Protein AF-A0A933JRV4-F1 (afdb_monomer_lite)

Radius of gyration: 30.53 Å; chains: 1; bounding box: 83×74×86 Å

Foldseek 3Di:
DDQWAFQAWDADPVGDTPGTDIDGPVVPVVPDDQDDDPPPCSVVSVLSVVLRCLLVVHDDDDDDPPPPVVCNVVQDLALDLVSCQVVQADDPPDPVRGHDPVSSNVVSVVVQVVVVVVVDHSVNSNSSVVSDDDFDEDDPDDPGNDDDLLCLLFAADCCVPVPVVVSLVSNLVSLCVVCVVVVHRDDCVDDPSSVQLSVQSNVCSVVRHTRDPVVSVVCLQPPPDDDPPPDDDDGPDDDPDDDDDDDDDDDDDDDDDDDDDDDDDDDDDDDDDDDDDDDDDDDD

pLDDT: mean 78.77, std 23.18, range [23.69, 95.62]

Structure (mmCIF, N/CA/C/O backbone):
data_AF-A0A933JRV4-F1
#
_entry.id   AF-A0A933JRV4-F1
#
loop_
_atom_site.group_PDB
_atom_site.id
_atom_site.type_symbol
_atom_site.label_atom_id
_atom_site.label_alt_id
_atom_site.label_comp_id
_atom_site.label_asym_id
_atom_site.label_entity_id
_atom_site.label_seq_id
_atom_site.pdbx_PDB_ins_code
_atom_site.Cartn_x
_atom_site.Cartn_y
_atom_site.Cartn_z
_atom_site.occupancy
_atom_site.B_iso_or_equiv
_atom_site.auth_seq_id
_atom_site.auth_comp_id
_atom_site.auth_asym_id
_atom_site.auth_atom_id
_atom_site.pdbx_PDB_model_num
ATOM 1 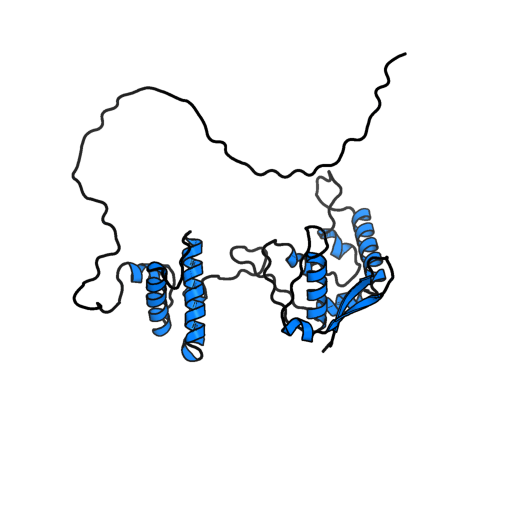N N . MET A 1 1 ? -18.764 -14.220 3.078 1.00 68.50 1 MET A N 1
ATOM 2 C CA . MET A 1 1 ? -18.043 -12.973 2.738 1.00 68.50 1 MET A CA 1
ATOM 3 C C . MET A 1 1 ? -18.971 -11.815 3.076 1.00 68.50 1 MET A C 1
ATOM 5 O O . MET A 1 1 ? -20.172 -11.994 2.901 1.00 68.50 1 MET A O 1
ATOM 9 N N . ARG A 1 2 ? -18.482 -10.706 3.648 1.00 78.50 2 ARG A N 1
ATOM 10 C CA . ARG A 1 2 ? -19.358 -9.560 3.963 1.00 78.50 2 ARG A CA 1
ATOM 11 C C . ARG A 1 2 ? -19.859 -8.943 2.653 1.00 78.50 2 ARG A C 1
ATOM 13 O O . ARG A 1 2 ? -19.063 -8.769 1.740 1.00 78.50 2 ARG A O 1
ATOM 20 N N . SER A 1 3 ? -21.152 -8.638 2.567 1.00 85.38 3 SER A N 1
ATOM 21 C CA . SER A 1 3 ? -21.767 -8.000 1.392 1.00 85.38 3 SER A CA 1
ATOM 22 C C . SER A 1 3 ? -21.677 -6.468 1.421 1.00 85.38 3 SER A C 1
ATOM 24 O O . SER A 1 3 ? -21.884 -5.823 0.396 1.00 85.38 3 SER A O 1
ATOM 26 N N . SER A 1 4 ? -21.359 -5.881 2.579 1.00 93.00 4 SER A N 1
ATOM 27 C CA . SER A 1 4 ? -21.190 -4.438 2.771 1.00 93.00 4 SER A CA 1
ATOM 28 C C . SER A 1 4 ? -19.986 -4.112 3.663 1.00 93.00 4 SER A C 1
ATOM 30 O O . SER A 1 4 ? -19.562 -4.922 4.494 1.00 93.00 4 SER A O 1
ATOM 32 N N . LEU A 1 5 ? -19.433 -2.914 3.468 1.00 93.69 5 LEU A N 1
ATOM 33 C CA . LEU A 1 5 ? -18.342 -2.315 4.237 1.00 93.69 5 LEU A CA 1
ATOM 34 C C . LEU A 1 5 ? -18.901 -1.214 5.144 1.00 93.69 5 LEU A C 1
ATOM 36 O O . LEU A 1 5 ? -19.664 -0.365 4.675 1.00 93.69 5 LEU A O 1
ATOM 40 N N . LYS A 1 6 ? -18.520 -1.200 6.426 1.00 93.00 6 LYS A N 1
ATOM 41 C CA . LYS A 1 6 ? -19.012 -0.213 7.401 1.00 93.00 6 LYS A CA 1
ATOM 42 C C . LYS A 1 6 ? -18.096 1.007 7.457 1.00 93.00 6 LYS A C 1
ATOM 44 O O . LYS A 1 6 ? -17.080 1.004 8.138 1.00 93.00 6 LYS A O 1
ATOM 49 N N . LEU A 1 7 ? -18.477 2.079 6.772 1.00 92.50 7 LEU A N 1
ATOM 50 C CA . LEU A 1 7 ? -17.645 3.272 6.586 1.00 92.50 7 LEU A CA 1
ATOM 51 C C . LEU A 1 7 ? -17.950 4.417 7.570 1.00 92.50 7 LEU A C 1
ATOM 53 O O . LEU A 1 7 ? -17.467 5.533 7.388 1.00 92.50 7 LEU A O 1
ATOM 57 N N . GLY A 1 8 ? -18.746 4.160 8.610 1.00 90.56 8 GLY A N 1
ATOM 58 C CA . GLY A 1 8 ? -19.045 5.117 9.678 1.00 90.56 8 GLY A CA 1
ATOM 59 C C . GLY A 1 8 ? -20.529 5.466 9.764 1.00 90.56 8 GLY A C 1
ATOM 60 O O . GLY A 1 8 ? -21.380 4.583 9.669 1.00 90.56 8 GLY A O 1
ATOM 61 N N . VAL A 1 9 ? -20.846 6.749 9.957 1.00 88.88 9 VAL A N 1
ATOM 62 C CA . VAL A 1 9 ? -22.222 7.270 10.048 1.00 88.88 9 VAL A CA 1
ATOM 63 C C . VAL A 1 9 ? -22.531 8.241 8.912 1.00 88.88 9 VAL A C 1
ATOM 65 O O . VAL A 1 9 ? -21.667 8.989 8.454 1.00 88.88 9 VAL A O 1
ATOM 68 N N . ARG A 1 10 ? -23.784 8.242 8.462 1.00 88.44 10 ARG A N 1
ATOM 69 C CA . ARG A 1 10 ? -24.354 9.232 7.552 1.00 88.44 10 ARG A CA 1
ATOM 70 C C . ARG A 1 10 ? -24.940 10.358 8.401 1.00 88.44 10 ARG A C 1
ATOM 72 O O . ARG A 1 10 ? -25.781 10.115 9.256 1.00 88.44 10 ARG A O 1
ATOM 79 N N . GLY A 1 11 ? -24.541 11.592 8.121 1.00 85.81 11 GLY A N 1
ATOM 80 C CA . GLY A 1 11 ? -25.196 12.791 8.641 1.00 85.81 11 GLY A CA 1
ATOM 81 C C . GLY A 1 11 ? -25.779 13.602 7.491 1.00 85.81 11 GLY A C 1
ATOM 82 O O . GLY A 1 11 ? -25.213 13.630 6.397 1.00 85.81 11 GLY A O 1
ATOM 83 N N . ALA A 1 12 ? -26.911 14.256 7.718 1.00 85.50 12 ALA A N 1
ATOM 84 C CA . ALA A 1 12 ? -27.388 15.296 6.819 1.00 85.50 12 ALA A CA 1
ATOM 85 C C . ALA A 1 12 ? -26.689 16.633 7.124 1.00 85.50 12 ALA A C 1
ATOM 87 O O . ALA A 1 12 ? -26.137 16.839 8.204 1.00 85.50 12 ALA A O 1
ATOM 88 N N . ILE A 1 13 ? -26.690 17.546 6.149 1.00 84.12 13 ILE A N 1
ATOM 89 C CA . ILE A 1 13 ? -26.031 18.862 6.267 1.00 84.12 13 ILE A CA 1
ATOM 90 C C . ILE A 1 13 ? -26.647 19.700 7.402 1.00 84.12 13 ILE A C 1
ATOM 92 O O . ILE A 1 13 ? -25.969 20.527 8.004 1.00 84.12 13 ILE A O 1
ATOM 96 N N . ASP A 1 14 ? -27.918 19.457 7.720 1.00 89.25 14 ASP A N 1
ATOM 97 C CA . ASP A 1 14 ? -28.656 20.058 8.836 1.00 89.25 14 ASP A CA 1
ATOM 98 C C . ASP A 1 14 ? -28.314 19.446 10.211 1.00 89.25 14 ASP A C 1
ATOM 100 O O . ASP A 1 14 ? -28.866 19.868 11.226 1.00 89.25 14 ASP A O 1
ATOM 104 N N . GLY A 1 15 ? -27.400 18.473 10.258 1.00 83.06 15 GLY A N 1
ATOM 105 C CA . GLY A 1 15 ? -26.979 17.787 11.476 1.00 83.06 15 GLY A CA 1
ATOM 106 C C . GLY A 1 15 ? -27.866 16.610 11.878 1.00 83.06 15 GLY A C 1
ATOM 107 O O . GLY A 1 15 ? -27.606 16.003 12.916 1.00 83.06 15 GLY A O 1
ATOM 108 N N . ALA A 1 16 ? -28.888 16.255 11.089 1.00 87.56 16 ALA A N 1
ATOM 109 C CA . ALA A 1 16 ? -29.701 15.082 11.386 1.00 87.56 16 ALA A CA 1
ATOM 110 C C . ALA A 1 16 ? -28.897 13.787 11.184 1.00 87.56 16 ALA A C 1
ATOM 112 O O . ALA A 1 16 ? -28.287 13.578 10.130 1.00 87.56 16 ALA A O 1
ATOM 113 N N . ASP A 1 17 ? -28.937 12.901 12.179 1.00 87.62 17 ASP A N 1
ATOM 114 C CA . ASP A 1 17 ? -28.380 11.554 12.080 1.00 87.62 17 ASP A CA 1
ATOM 115 C C . ASP A 1 17 ? -29.182 10.731 11.058 1.00 87.62 17 ASP A C 1
ATOM 117 O O . ASP A 1 17 ? -30.415 10.680 11.089 1.00 87.62 17 ASP A O 1
ATOM 121 N N . ARG A 1 18 ? -28.477 10.121 10.106 1.00 87.81 18 ARG A N 1
ATOM 122 C CA . ARG A 1 18 ? -29.038 9.263 9.054 1.00 87.81 18 ARG A CA 1
ATOM 123 C C . ARG A 1 18 ? -28.603 7.804 9.224 1.00 87.81 18 ARG A C 1
ATOM 125 O O . ARG A 1 18 ? -28.806 7.008 8.307 1.00 87.81 18 ARG A O 1
ATOM 132 N N . GLY A 1 19 ? -28.052 7.450 10.383 1.00 88.56 19 GLY A N 1
ATOM 133 C CA . GLY A 1 19 ? -27.645 6.098 10.741 1.00 88.56 19 GLY A CA 1
ATOM 134 C C . GLY A 1 19 ? -26.316 5.689 10.113 1.00 88.56 19 GLY A C 1
ATOM 135 O O . GLY A 1 19 ? -25.513 6.521 9.700 1.00 88.56 19 GLY A O 1
ATOM 136 N N . ALA A 1 20 ? -26.058 4.386 10.038 1.00 89.75 20 ALA A N 1
ATOM 137 C CA . ALA A 1 20 ? -24.790 3.863 9.540 1.00 89.75 20 ALA A CA 1
ATOM 138 C C . ALA A 1 20 ? -24.567 4.142 8.038 1.00 89.75 20 ALA A C 1
ATOM 140 O O . ALA A 1 20 ? -25.474 4.062 7.203 1.00 89.75 20 ALA A O 1
ATOM 141 N N . PHE A 1 21 ? -23.320 4.432 7.671 1.00 91.81 21 PHE A N 1
ATOM 142 C CA . PHE A 1 21 ? -22.868 4.461 6.287 1.00 91.81 21 PHE A CA 1
ATOM 143 C C . PHE A 1 21 ? -22.298 3.097 5.909 1.00 91.81 21 PHE A C 1
ATOM 145 O O . PHE A 1 21 ? -21.135 2.802 6.168 1.00 91.81 21 PHE A O 1
ATOM 152 N N . GLU A 1 22 ? -23.133 2.263 5.294 1.00 93.31 22 GLU A N 1
ATOM 153 C CA . GLU A 1 22 ? -22.690 1.019 4.668 1.00 93.31 22 GLU A CA 1
ATOM 154 C C . GLU A 1 22 ? -22.533 1.199 3.157 1.00 93.31 22 GLU A C 1
ATOM 156 O O . GLU A 1 22 ? -23.399 1.803 2.512 1.00 93.31 22 GLU A O 1
ATOM 161 N N . LEU A 1 23 ? -21.429 0.683 2.616 1.00 92.94 23 LEU A N 1
ATOM 162 C CA . LEU A 1 23 ? -21.127 0.645 1.187 1.00 92.94 23 LEU A CA 1
ATOM 163 C C . LEU A 1 23 ? -21.208 -0.808 0.692 1.00 92.94 23 LEU A C 1
ATOM 165 O O . LEU A 1 23 ? -20.448 -1.641 1.193 1.00 92.94 23 LEU A O 1
ATOM 169 N N . PRO A 1 24 ? -22.093 -1.143 -0.263 1.00 93.12 24 PRO A N 1
ATOM 170 C CA . PRO A 1 24 ? -22.082 -2.447 -0.921 1.00 93.12 24 PRO A CA 1
ATOM 171 C C . PRO A 1 24 ? -20.723 -2.725 -1.567 1.00 93.12 24 PRO A C 1
ATOM 173 O O . PRO A 1 24 ? -20.155 -1.859 -2.229 1.00 93.12 24 PRO A O 1
ATOM 176 N N . VAL A 1 25 ? -20.193 -3.935 -1.388 1.00 92.25 25 VAL A N 1
ATOM 177 C CA . VAL A 1 25 ? -18.877 -4.295 -1.948 1.00 92.25 25 VAL A CA 1
ATOM 178 C C . VAL A 1 25 ? -18.884 -4.224 -3.478 1.00 92.25 25 VAL A C 1
ATOM 180 O O . VAL A 1 25 ? -17.898 -3.791 -4.073 1.00 92.25 25 VAL A O 1
ATOM 183 N N . ASP A 1 26 ? -20.003 -4.587 -4.107 1.00 92.12 26 ASP A N 1
ATOM 184 C CA . ASP A 1 26 ? -20.143 -4.622 -5.566 1.00 92.12 26 ASP A CA 1
ATOM 185 C C . ASP A 1 26 ? -20.018 -3.233 -6.212 1.00 92.12 26 ASP A C 1
ATOM 187 O O . ASP A 1 26 ? -19.582 -3.126 -7.359 1.00 92.12 26 ASP A O 1
ATOM 191 N N . ASP A 1 27 ? -20.291 -2.154 -5.468 1.00 91.62 27 ASP A N 1
ATOM 192 C CA . ASP A 1 27 ? -20.113 -0.783 -5.958 1.00 91.62 27 ASP A CA 1
ATOM 193 C C . ASP A 1 27 ? -18.633 -0.502 -6.284 1.00 91.62 27 ASP A C 1
ATOM 195 O O . ASP A 1 27 ? -18.318 0.216 -7.239 1.00 91.62 27 ASP A O 1
ATOM 199 N N . LEU A 1 28 ? -17.698 -1.131 -5.556 1.00 91.00 28 LEU A N 1
ATOM 200 C CA . LEU A 1 28 ? -16.255 -0.983 -5.779 1.00 91.00 28 LEU A CA 1
ATOM 201 C C . LEU A 1 28 ? -15.764 -1.649 -7.074 1.00 91.00 28 LEU A C 1
ATOM 203 O O . LEU A 1 28 ? -14.645 -1.368 -7.505 1.00 91.00 28 LEU A O 1
ATOM 207 N N . LEU A 1 29 ? -16.591 -2.468 -7.737 1.00 92.69 29 LEU A N 1
ATOM 208 C CA . LEU A 1 29 ? -16.274 -3.054 -9.046 1.00 92.69 29 LEU A CA 1
ATOM 209 C C . LEU A 1 29 ? -16.319 -2.020 -10.183 1.00 92.69 29 LEU A C 1
ATOM 211 O O . LEU A 1 29 ? -15.797 -2.273 -11.267 1.00 92.69 29 LEU A O 1
ATOM 215 N N . THR A 1 30 ? -16.921 -0.850 -9.944 1.00 92.19 30 THR A N 1
ATOM 216 C CA . THR A 1 30 ? -17.116 0.207 -10.953 1.00 92.19 30 THR A CA 1
ATOM 217 C C . THR A 1 30 ? -16.239 1.442 -10.754 1.00 92.19 30 THR A C 1
ATOM 219 O O . THR A 1 30 ? -16.480 2.476 -11.374 1.00 92.19 30 THR A O 1
ATOM 222 N N . HIS A 1 31 ? -15.138 1.293 -10.012 1.00 91.06 31 HIS A N 1
ATOM 223 C CA . HIS A 1 31 ? -14.215 2.354 -9.595 1.00 91.06 31 HIS A CA 1
ATOM 224 C C . HIS A 1 31 ? -14.806 3.286 -8.529 1.00 91.06 31 HIS A C 1
ATOM 226 O O . HIS A 1 31 ? -16.002 3.543 -8.460 1.00 91.06 31 HIS A O 1
ATOM 232 N N . CYS A 1 32 ? -13.928 3.833 -7.692 1.00 91.06 32 CYS A N 1
ATOM 233 C CA . CYS A 1 32 ? -14.277 4.793 -6.653 1.00 91.06 32 CYS A CA 1
ATOM 234 C C . CYS A 1 32 ? -13.285 5.957 -6.690 1.00 91.06 32 CYS A C 1
ATOM 236 O O . CYS A 1 32 ? -12.090 5.758 -6.918 1.00 91.06 32 CYS A O 1
ATOM 238 N N . VAL A 1 33 ? -13.777 7.174 -6.455 1.00 94.31 33 VAL A N 1
ATOM 239 C CA . VAL A 1 33 ? -12.944 8.374 -6.356 1.00 94.31 33 VAL A CA 1
ATOM 240 C C . VAL A 1 33 ? -13.270 9.101 -5.057 1.00 94.31 33 VAL A C 1
ATOM 242 O O . VAL A 1 33 ? -14.389 9.565 -4.853 1.00 94.31 33 V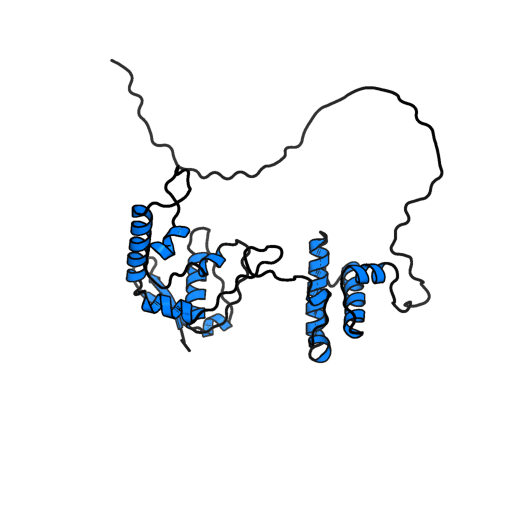AL A O 1
ATOM 245 N N . ILE A 1 34 ? -12.265 9.251 -4.193 1.00 92.69 34 ILE A N 1
ATOM 246 C CA . ILE A 1 34 ? -12.364 10.029 -2.954 1.00 92.69 34 ILE A CA 1
ATOM 247 C C . ILE A 1 34 ? -11.748 11.408 -3.199 1.00 92.69 34 ILE A C 1
ATOM 249 O O . ILE A 1 34 ? -10.538 11.540 -3.387 1.00 92.69 34 ILE A O 1
ATOM 253 N N . THR A 1 35 ? -12.572 12.455 -3.171 1.00 94.38 35 THR A N 1
ATOM 254 C CA . THR A 1 35 ? -12.134 13.846 -3.372 1.00 94.38 35 THR A CA 1
ATOM 255 C C . THR A 1 35 ? -12.410 14.709 -2.139 1.00 94.38 35 THR A C 1
ATOM 257 O O . THR A 1 35 ? -13.182 14.343 -1.258 1.00 94.38 35 THR A O 1
ATOM 260 N N . GLY A 1 36 ? -11.718 15.846 -2.029 1.00 92.12 36 GLY A N 1
ATOM 261 C CA . GLY A 1 36 ? -11.831 16.758 -0.886 1.00 92.12 36 GLY A CA 1
ATOM 262 C C . GLY A 1 36 ? -10.555 17.561 -0.635 1.00 92.12 36 GLY A C 1
ATOM 263 O O . GLY A 1 36 ? -9.461 17.173 -1.056 1.00 92.12 36 GLY A O 1
ATOM 264 N N . MET A 1 37 ? -10.663 18.680 0.078 1.00 93.12 37 MET A N 1
ATOM 265 C CA . MET A 1 37 ? -9.513 19.517 0.451 1.00 93.12 37 MET A CA 1
ATOM 266 C C . MET A 1 37 ? -8.612 18.825 1.491 1.00 93.12 37 MET A C 1
ATOM 268 O O . MET A 1 37 ? -8.972 17.813 2.093 1.00 93.12 37 MET A O 1
ATOM 272 N N . THR A 1 38 ? -7.383 19.301 1.693 1.00 88.44 38 THR A N 1
ATOM 273 C CA . THR A 1 38 ? -6.520 18.787 2.775 1.00 88.44 38 THR A CA 1
ATOM 274 C C . THR A 1 38 ? -7.208 18.972 4.130 1.00 88.44 38 THR A C 1
ATOM 276 O O . THR A 1 38 ? -7.813 20.009 4.373 1.00 88.44 38 THR A O 1
ATOM 279 N N . GLY A 1 39 ? -7.143 17.954 4.993 1.00 87.88 39 GLY A N 1
ATOM 280 C CA . GLY A 1 39 ? -7.794 17.971 6.308 1.00 87.88 39 GLY A CA 1
ATOM 281 C C . GLY A 1 39 ? -9.259 17.519 6.327 1.00 87.88 39 GLY A C 1
ATOM 282 O O . GLY A 1 39 ? -9.805 17.343 7.405 1.00 87.88 39 GLY A O 1
ATOM 283 N N . THR A 1 40 ? -9.891 17.237 5.181 1.00 90.69 40 THR A N 1
ATOM 284 C CA . THR A 1 40 ? -11.298 16.774 5.136 1.00 90.69 40 THR A CA 1
ATOM 285 C C . THR A 1 40 ? -11.477 15.276 5.409 1.00 90.69 40 THR A C 1
ATOM 287 O O . THR A 1 40 ? -12.531 14.725 5.117 1.00 90.69 40 THR A O 1
ATOM 290 N N . GLY A 1 41 ? -10.440 14.582 5.888 1.00 89.75 41 GLY A N 1
ATOM 291 C CA . GLY A 1 41 ? -10.534 13.162 6.242 1.00 89.75 41 GLY A CA 1
ATOM 292 C C . GLY A 1 41 ? -10.391 12.160 5.091 1.00 89.75 41 GLY A C 1
ATOM 293 O O . GLY A 1 41 ? -10.649 10.986 5.310 1.00 89.75 41 GLY A O 1
ATOM 294 N N . LYS A 1 42 ? -9.932 12.559 3.892 1.00 92.75 42 LYS A N 1
ATOM 295 C CA . LYS A 1 42 ? -9.729 11.623 2.758 1.00 92.75 42 LYS A CA 1
ATOM 296 C C . LYS A 1 42 ? -8.887 10.392 3.119 1.00 92.75 42 LYS A C 1
ATOM 298 O O . LYS A 1 42 ? -9.293 9.277 2.824 1.00 92.75 42 LYS A O 1
ATOM 303 N N . THR A 1 43 ? -7.730 10.603 3.756 1.00 89.31 43 THR A N 1
ATOM 304 C CA . THR A 1 43 ? -6.850 9.506 4.193 1.00 89.31 43 THR A CA 1
ATOM 305 C C . THR A 1 43 ? -7.536 8.647 5.255 1.00 89.31 43 THR A C 1
ATOM 307 O O . THR A 1 43 ? -7.461 7.430 5.182 1.00 89.31 43 THR A O 1
ATOM 310 N N . GLY A 1 44 ? -8.267 9.260 6.194 1.00 89.81 44 GLY A N 1
ATOM 311 C CA . GLY A 1 44 ? -9.030 8.524 7.207 1.00 89.81 44 GLY A CA 1
ATOM 312 C C . GLY A 1 44 ? -10.114 7.637 6.591 1.00 89.81 44 GLY A C 1
ATOM 313 O O . GLY A 1 44 ? -10.201 6.464 6.928 1.00 89.81 44 GLY A O 1
ATOM 314 N N . LEU A 1 45 ? -10.880 8.158 5.626 1.00 91.88 45 LEU A N 1
ATOM 315 C CA . LEU A 1 45 ? -11.875 7.373 4.892 1.00 91.88 45 LEU A CA 1
ATOM 316 C C . LEU A 1 45 ? -11.230 6.222 4.110 1.00 91.88 45 LEU A C 1
ATOM 318 O O . LEU A 1 45 ? -11.765 5.118 4.109 1.00 91.88 45 LEU A O 1
ATOM 322 N N . LEU A 1 46 ? -10.082 6.464 3.467 1.00 92.38 46 LEU A N 1
ATOM 323 C CA . LEU A 1 46 ? -9.328 5.416 2.778 1.00 92.38 46 LEU A CA 1
ATOM 324 C C . LEU A 1 46 ? -8.874 4.320 3.753 1.00 92.38 46 LEU A C 1
ATOM 326 O O . LEU A 1 46 ? -9.027 3.148 3.439 1.00 92.38 46 LEU A O 1
ATOM 330 N N . ILE A 1 47 ? -8.359 4.688 4.928 1.00 91.12 47 ILE A N 1
ATOM 331 C CA . ILE A 1 47 ? -7.942 3.736 5.967 1.00 91.12 47 ILE A CA 1
ATOM 332 C C . ILE A 1 47 ? -9.121 2.860 6.401 1.00 91.12 47 ILE A C 1
ATOM 334 O O . ILE A 1 47 ? -9.012 1.640 6.335 1.00 91.12 47 ILE A O 1
ATOM 338 N N . VAL A 1 48 ? -10.267 3.463 6.731 1.00 91.56 48 VAL A N 1
ATOM 339 C CA . VAL A 1 48 ? -11.477 2.718 7.127 1.00 91.56 48 VAL A CA 1
ATOM 340 C C . VAL A 1 48 ? -11.951 1.789 6.005 1.00 91.56 48 VAL A C 1
ATOM 342 O O . VAL A 1 48 ? -12.301 0.637 6.252 1.00 91.56 48 VAL A O 1
ATOM 345 N N . LEU A 1 49 ? -11.928 2.261 4.755 1.00 93.25 49 LEU A N 1
ATOM 346 C CA . LEU A 1 49 ? -12.283 1.445 3.594 1.00 93.25 49 LEU A CA 1
ATOM 347 C C . LEU A 1 49 ? -11.368 0.220 3.461 1.00 93.25 49 LEU A C 1
ATOM 349 O O . LEU A 1 49 ? -11.851 -0.877 3.186 1.00 93.25 49 LEU A O 1
ATOM 353 N N . VAL A 1 50 ? -10.062 0.401 3.666 1.00 92.44 50 VAL A N 1
ATOM 354 C CA . VAL A 1 50 ? -9.071 -0.681 3.619 1.00 92.44 50 VAL A CA 1
ATOM 355 C C . VAL A 1 50 ? -9.279 -1.662 4.768 1.00 92.44 50 VAL A C 1
ATOM 357 O O . VAL A 1 50 ? -9.314 -2.864 4.522 1.00 92.44 50 VAL A O 1
ATOM 360 N N . GLU A 1 51 ? -9.455 -1.187 6.000 1.00 91.06 51 GLU A N 1
ATOM 361 C CA . GLU A 1 51 ? -9.711 -2.041 7.165 1.00 91.06 51 GLU A CA 1
ATOM 362 C C . GLU A 1 51 ? -10.967 -2.900 6.961 1.00 91.06 51 GLU A C 1
ATOM 364 O O . GLU A 1 51 ? -10.928 -4.117 7.150 1.00 91.06 51 GLU A O 1
ATOM 369 N N . GLU A 1 52 ? -12.065 -2.311 6.485 1.00 91.50 52 GLU A N 1
ATOM 370 C CA . GLU A 1 52 ? -13.291 -3.062 6.210 1.00 91.50 52 GLU A CA 1
ATOM 371 C C . GLU A 1 52 ? -13.143 -4.020 5.020 1.00 91.50 52 GLU A C 1
ATOM 373 O O . GLU A 1 52 ? -13.669 -5.135 5.072 1.00 91.50 52 GLU A O 1
ATOM 378 N N . ALA A 1 53 ? -12.390 -3.649 3.979 1.00 92.19 53 ALA A N 1
ATOM 379 C CA . ALA A 1 53 ? -12.069 -4.550 2.872 1.00 92.19 53 ALA A CA 1
ATOM 380 C C . ALA A 1 53 ? -11.260 -5.768 3.353 1.00 92.19 53 ALA A C 1
ATOM 382 O O . ALA A 1 53 ? -11.585 -6.907 3.004 1.00 92.19 53 ALA A O 1
ATOM 383 N N . LEU A 1 54 ? -10.267 -5.555 4.223 1.00 90.50 54 LEU A N 1
ATOM 384 C CA . LEU A 1 54 ? -9.483 -6.630 4.835 1.00 90.50 54 LEU A CA 1
ATOM 385 C C . LEU A 1 54 ? -10.372 -7.555 5.682 1.00 90.50 54 LEU A C 1
ATOM 387 O O . LEU A 1 54 ? -10.298 -8.777 5.529 1.00 90.50 54 LEU A O 1
ATOM 391 N N . ARG A 1 55 ? -11.294 -7.004 6.486 1.00 88.38 55 ARG A N 1
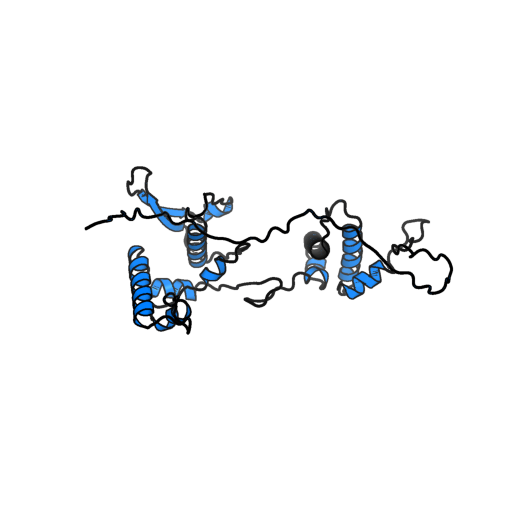ATOM 392 C CA . ARG A 1 55 ? -12.289 -7.796 7.245 1.00 88.38 55 ARG A CA 1
ATOM 393 C C . ARG A 1 55 ? -13.255 -8.558 6.342 1.00 88.38 55 ARG A C 1
ATOM 395 O O . ARG A 1 55 ? -13.713 -9.645 6.695 1.00 88.38 55 ARG A O 1
ATOM 402 N N . ALA A 1 56 ? -13.561 -8.020 5.165 1.00 89.81 56 ALA A N 1
ATOM 403 C CA . ALA A 1 56 ? -14.342 -8.701 4.138 1.00 89.81 56 ALA A CA 1
ATOM 404 C C . ALA A 1 56 ? -13.535 -9.761 3.358 1.00 89.81 56 ALA A C 1
ATOM 406 O O . ALA A 1 56 ? -14.115 -10.440 2.510 1.00 89.81 56 ALA A O 1
ATOM 407 N N . ARG A 1 57 ? -12.244 -9.958 3.679 1.00 89.62 57 ARG A N 1
ATOM 408 C CA . ARG A 1 57 ? -11.296 -10.852 2.986 1.00 89.62 57 ARG A CA 1
ATOM 409 C C . ARG A 1 57 ? -11.057 -10.456 1.526 1.00 89.62 57 ARG A C 1
ATOM 411 O O . ARG A 1 57 ? -10.850 -11.314 0.670 1.00 89.62 57 ARG A O 1
ATOM 418 N N . ILE A 1 58 ? -11.081 -9.158 1.247 1.00 91.38 58 ILE A N 1
ATOM 419 C CA . ILE A 1 58 ? -10.786 -8.596 -0.069 1.00 91.38 58 ILE A CA 1
ATOM 420 C C . ILE A 1 58 ? -9.306 -8.187 -0.087 1.00 91.38 58 ILE A C 1
ATOM 422 O O . ILE A 1 58 ? -8.885 -7.415 0.778 1.00 91.38 58 ILE A O 1
ATOM 426 N N . PRO A 1 59 ? -8.489 -8.695 -1.028 1.00 92.81 59 PRO A N 1
ATOM 427 C CA . PRO A 1 59 ? -7.093 -8.293 -1.133 1.00 92.81 59 PRO A CA 1
ATOM 428 C C . PRO A 1 59 ? -6.986 -6.833 -1.583 1.00 92.81 59 PRO A C 1
ATOM 430 O O . PRO A 1 59 ? -7.674 -6.405 -2.508 1.00 92.81 59 PRO A O 1
ATOM 433 N N . VAL A 1 60 ? -6.084 -6.082 -0.951 1.00 93.06 60 VAL A N 1
ATOM 434 C CA . VAL A 1 60 ? -5.869 -4.660 -1.234 1.00 93.06 60 VAL A CA 1
ATOM 435 C C . VAL A 1 60 ? -4.418 -4.426 -1.653 1.00 93.06 60 VAL A C 1
ATOM 437 O O . VAL A 1 60 ? -3.494 -4.827 -0.949 1.00 93.06 60 VAL A O 1
ATOM 440 N N . LEU A 1 61 ? -4.220 -3.742 -2.784 1.00 94.50 61 LEU A N 1
ATOM 441 C CA . LEU A 1 61 ? -2.933 -3.173 -3.190 1.00 94.50 61 LEU A CA 1
ATOM 442 C C . LEU A 1 61 ? -3.013 -1.649 -3.077 1.00 94.50 61 LEU A C 1
ATOM 444 O O . LEU A 1 61 ? -3.840 -1.022 -3.735 1.00 94.50 61 LEU A O 1
ATOM 448 N N . LEU A 1 62 ? -2.141 -1.060 -2.260 1.00 93.88 62 LEU A N 1
ATOM 449 C CA . LEU A 1 62 ? -2.067 0.386 -2.052 1.00 93.88 62 LEU A CA 1
ATOM 450 C C . LEU A 1 62 ? -0.767 0.930 -2.638 1.00 93.88 62 LEU A C 1
ATOM 452 O O . LEU A 1 62 ? 0.305 0.377 -2.404 1.00 93.88 62 LEU A O 1
ATOM 456 N N . ILE A 1 63 ? -0.871 2.033 -3.379 1.00 93.25 63 ILE A N 1
ATOM 457 C CA . ILE A 1 63 ? 0.278 2.792 -3.876 1.00 93.25 63 ILE A CA 1
ATOM 458 C C . ILE A 1 63 ? 0.348 4.080 -3.067 1.00 93.25 63 ILE A C 1
ATOM 460 O O . ILE A 1 63 ? -0.481 4.975 -3.237 1.00 93.25 63 ILE A O 1
ATOM 464 N N . ASP A 1 64 ? 1.334 4.159 -2.181 1.00 91.44 64 ASP A N 1
ATOM 465 C CA . ASP A 1 64 ? 1.495 5.286 -1.275 1.00 91.44 64 ASP A CA 1
ATOM 466 C C . ASP A 1 64 ? 2.618 6.221 -1.732 1.00 91.44 64 ASP A C 1
ATOM 468 O O . ASP A 1 64 ? 3.802 5.919 -1.612 1.00 91.44 64 ASP A O 1
ATOM 472 N N . VAL A 1 65 ? 2.232 7.381 -2.258 1.00 86.25 65 VAL A N 1
ATOM 473 C CA . VAL A 1 65 ? 3.176 8.433 -2.665 1.00 86.25 65 VAL A CA 1
ATOM 474 C C . VAL A 1 65 ? 3.568 9.326 -1.480 1.00 86.25 65 VAL A C 1
ATOM 476 O O . VAL A 1 65 ? 4.585 10.014 -1.543 1.00 86.25 65 VAL A O 1
ATOM 479 N N . LYS A 1 66 ? 2.763 9.355 -0.408 1.00 85.25 66 LYS A N 1
ATOM 480 C CA . LYS A 1 66 ? 2.960 10.248 0.744 1.00 85.25 66 LYS A CA 1
ATOM 481 C C . LYS A 1 66 ? 3.729 9.594 1.888 1.00 85.25 66 LYS A C 1
ATOM 483 O O . LYS A 1 66 ? 4.383 10.316 2.635 1.00 85.25 66 LYS A O 1
ATOM 488 N N . GLY A 1 67 ? 3.667 8.271 2.004 1.00 85.94 67 GLY A N 1
ATOM 489 C CA . GLY A 1 67 ? 4.316 7.492 3.057 1.00 85.94 67 GLY A CA 1
ATOM 490 C C . GLY A 1 67 ? 3.527 7.440 4.369 1.00 85.94 67 GLY A C 1
ATOM 491 O O . GLY A 1 67 ? 4.119 7.157 5.407 1.00 85.94 67 GLY A O 1
ATOM 492 N N . ASP A 1 68 ? 2.225 7.744 4.357 1.00 86.81 68 ASP A N 1
ATOM 493 C CA . ASP A 1 68 ? 1.360 7.751 5.543 1.00 86.81 68 ASP A CA 1
ATOM 494 C C . ASP A 1 68 ? 0.528 6.469 5.726 1.00 86.81 68 ASP A C 1
ATOM 496 O O . ASP A 1 68 ? 0.042 6.209 6.829 1.00 86.81 68 ASP A O 1
ATOM 500 N N . LEU A 1 69 ? 0.390 5.630 4.696 1.00 89.12 69 LEU A N 1
ATOM 501 C CA . LEU A 1 69 ? -0.377 4.381 4.756 1.00 89.12 69 LEU A CA 1
ATOM 502 C C . LEU A 1 69 ? 0.282 3.235 5.549 1.00 89.12 69 LEU A C 1
ATOM 504 O O . LEU A 1 69 ? -0.469 2.406 6.069 1.00 89.12 69 LEU A O 1
ATOM 508 N N . PRO A 1 70 ? 1.620 3.160 5.743 1.00 88.62 70 PRO A N 1
ATOM 509 C CA . PRO A 1 70 ? 2.230 2.196 6.665 1.00 88.62 70 PRO A CA 1
ATOM 510 C C . PRO A 1 70 ? 1.669 2.244 8.091 1.00 88.62 70 PRO A C 1
ATOM 512 O O . PRO A 1 70 ? 1.731 1.242 8.804 1.00 88.62 70 PRO A O 1
ATOM 515 N N . ASN A 1 71 ? 1.051 3.365 8.484 1.00 85.88 71 ASN A N 1
ATOM 516 C CA . ASN A 1 71 ? 0.357 3.509 9.762 1.00 85.88 71 ASN A CA 1
ATOM 517 C C . ASN A 1 71 ? -0.798 2.512 9.950 1.00 85.88 71 ASN A C 1
ATOM 519 O O . ASN A 1 71 ? -1.190 2.269 11.085 1.00 85.88 71 ASN A O 1
ATOM 523 N N . LEU A 1 72 ? -1.294 1.868 8.886 1.00 86.94 72 LEU A N 1
ATOM 524 C CA . LEU A 1 72 ? -2.225 0.733 8.984 1.00 86.94 72 LEU A CA 1
ATOM 525 C C . LEU A 1 72 ? -1.671 -0.423 9.836 1.00 86.94 72 LEU A C 1
ATOM 527 O O . LEU A 1 72 ? -2.438 -1.210 10.381 1.00 86.94 72 LEU A O 1
ATOM 531 N N . LYS A 1 73 ? -0.342 -0.532 9.973 1.00 87.06 73 LYS A N 1
ATOM 532 C CA . LYS A 1 73 ? 0.304 -1.525 10.841 1.00 87.06 73 LYS A CA 1
ATOM 533 C C . LYS A 1 73 ? 0.282 -1.128 12.327 1.00 87.06 73 LYS A C 1
ATOM 535 O O . LYS A 1 73 ? 0.575 -1.964 13.173 1.00 87.06 73 LYS A O 1
ATOM 540 N N . LEU A 1 74 ? -0.101 0.106 12.668 1.00 85.56 74 LEU A N 1
ATOM 541 C CA . LEU A 1 74 ? -0.260 0.589 14.051 1.00 85.56 74 LEU A CA 1
ATOM 542 C C . LEU A 1 74 ? -1.619 0.180 14.653 1.00 85.56 74 LEU A C 1
ATOM 544 O O . LEU A 1 74 ? -2.290 0.951 15.351 1.00 85.56 74 LEU A O 1
ATOM 548 N N . ALA A 1 75 ? -2.043 -1.046 14.354 1.00 82.75 75 ALA A N 1
ATOM 549 C CA . ALA A 1 75 ? -3.170 -1.700 14.989 1.00 82.75 75 ALA A CA 1
ATOM 550 C C . ALA A 1 75 ? -2.631 -2.586 16.120 1.00 82.75 75 ALA A C 1
ATOM 552 O O . ALA A 1 75 ? -1.907 -3.547 15.878 1.00 82.75 75 ALA A O 1
ATOM 553 N N . PHE A 1 76 ? -2.967 -2.229 17.359 1.00 88.31 76 PHE A N 1
ATOM 554 C CA . PHE A 1 76 ? -2.616 -3.000 18.552 1.00 88.31 76 PHE A CA 1
ATOM 555 C C . PHE A 1 76 ? -3.738 -4.002 18.861 1.00 88.31 76 PHE A C 1
ATOM 557 O O . PHE A 1 76 ? -4.908 -3.614 18.763 1.00 88.31 76 PHE A O 1
ATOM 564 N N . PRO A 1 77 ? -3.422 -5.268 19.194 1.00 87.19 77 PRO A N 1
ATOM 565 C CA . PRO A 1 77 ? -4.426 -6.289 19.509 1.00 87.19 77 PRO A CA 1
ATOM 566 C C . PRO A 1 77 ? -5.168 -6.003 20.817 1.00 87.19 77 PRO A C 1
ATOM 568 O O . PRO A 1 77 ? -6.297 -6.461 20.993 1.00 87.19 77 PRO A O 1
ATOM 571 N N . SER A 1 78 ? -4.542 -5.238 21.711 1.00 91.00 78 SER A N 1
ATOM 572 C CA . SER A 1 78 ? -5.043 -4.939 23.046 1.00 91.00 78 SER A CA 1
ATOM 573 C C . SER A 1 78 ? -4.976 -3.443 23.358 1.00 91.00 78 SER A C 1
ATOM 575 O O . SER A 1 78 ? -4.460 -2.639 22.575 1.00 91.00 78 SER A O 1
ATOM 577 N N . PHE A 1 79 ? -5.503 -3.066 24.520 1.00 91.94 79 PHE A N 1
ATOM 578 C CA . PHE A 1 79 ? -5.279 -1.750 25.117 1.00 91.94 79 PHE A CA 1
ATOM 579 C C . PHE A 1 79 ? -4.158 -1.773 26.168 1.00 91.94 79 PHE A C 1
ATOM 581 O O . PHE A 1 79 ? -4.242 -1.040 27.152 1.00 91.94 79 PHE A O 1
ATOM 588 N N . ASP A 1 80 ? -3.132 -2.612 25.996 1.00 92.44 80 ASP A N 1
ATOM 589 C CA . ASP A 1 80 ? -1.949 -2.612 26.861 1.00 92.44 80 ASP A CA 1
ATOM 590 C C . ASP A 1 80 ? -1.083 -1.358 26.599 1.00 92.44 80 ASP A C 1
ATOM 592 O O . ASP A 1 80 ? -0.600 -1.157 25.476 1.00 92.44 80 ASP A O 1
ATOM 596 N N . PRO A 1 81 ? -0.849 -0.504 27.616 1.00 91.94 81 PRO A N 1
ATOM 597 C CA . PRO A 1 81 ? 0.027 0.656 27.493 1.00 91.94 81 PRO A CA 1
ATOM 598 C C . PRO A 1 81 ? 1.442 0.332 26.993 1.00 91.94 81 PRO A C 1
ATOM 600 O O . PRO A 1 81 ? 2.030 1.153 26.286 1.00 91.94 81 PRO A O 1
ATOM 603 N N . GLU A 1 82 ? 2.005 -0.837 27.319 1.00 91.38 82 GLU A N 1
ATOM 604 C CA . GLU A 1 82 ? 3.373 -1.182 26.900 1.00 91.38 82 GLU A CA 1
ATOM 605 C C . GLU A 1 82 ? 3.483 -1.409 25.382 1.00 91.38 82 GLU A C 1
ATOM 607 O O . GLU A 1 82 ? 4.515 -1.079 24.796 1.00 91.38 82 GLU A O 1
ATOM 612 N N . GLU A 1 83 ? 2.420 -1.872 24.711 1.00 89.56 83 GLU A N 1
ATOM 613 C CA . GLU A 1 83 ? 2.390 -1.990 23.242 1.00 89.56 83 GLU A CA 1
ATOM 614 C C . GLU A 1 83 ? 2.371 -0.613 22.560 1.00 89.56 83 GLU A C 1
ATOM 616 O O . GLU A 1 83 ? 2.958 -0.424 21.490 1.00 89.56 83 GLU A O 1
ATOM 621 N N . MET A 1 84 ? 1.712 0.367 23.187 1.00 89.69 84 MET A N 1
ATOM 622 C CA . MET A 1 84 ? 1.576 1.725 22.656 1.00 89.69 84 MET A CA 1
ATOM 623 C C . MET A 1 84 ? 2.783 2.612 22.954 1.00 89.69 84 MET A C 1
ATOM 625 O O . MET A 1 84 ? 3.070 3.520 22.177 1.00 89.69 84 MET A O 1
ATOM 629 N N . LYS A 1 85 ? 3.499 2.354 24.048 1.00 91.12 85 LYS A N 1
ATOM 630 C CA . LYS A 1 85 ? 4.620 3.162 24.547 1.00 91.12 85 LYS A CA 1
ATOM 631 C C . LYS A 1 85 ? 5.643 3.599 23.486 1.00 91.12 85 LYS A C 1
ATOM 633 O O . LYS A 1 85 ? 5.978 4.781 23.496 1.00 91.12 85 LYS A O 1
ATOM 638 N N . PRO A 1 86 ? 6.102 2.752 22.538 1.00 89.81 86 PRO A N 1
ATOM 639 C CA . PRO A 1 86 ? 7.061 3.176 21.508 1.00 89.81 86 PRO A CA 1
ATOM 640 C C . PRO A 1 86 ? 6.505 4.200 20.507 1.00 89.81 86 PRO A C 1
ATOM 642 O O . PRO A 1 86 ? 7.266 4.810 19.762 1.00 89.81 86 PRO A O 1
ATOM 645 N N . TRP A 1 87 ? 5.181 4.355 20.455 1.00 89.50 87 TRP A N 1
ATOM 646 C CA . TRP A 1 87 ? 4.456 5.154 19.466 1.00 89.50 87 TRP A CA 1
ATOM 647 C C . TRP A 1 87 ? 3.833 6.420 20.056 1.00 89.50 87 TRP A C 1
ATOM 649 O O . TRP A 1 87 ? 3.231 7.207 19.324 1.00 89.50 87 TRP A O 1
ATOM 659 N N . VAL A 1 88 ? 3.937 6.613 21.372 1.00 90.88 88 VAL A N 1
ATOM 660 C CA . VAL A 1 88 ? 3.466 7.825 22.042 1.00 90.88 88 VAL A CA 1
ATOM 661 C C . VAL A 1 88 ? 4.578 8.863 21.990 1.00 90.88 88 VAL A C 1
ATOM 663 O O . VAL A 1 88 ? 5.692 8.622 22.447 1.00 90.88 88 VAL A O 1
ATOM 666 N N . GLU A 1 89 ? 4.272 10.027 21.423 1.00 89.69 89 GLU A N 1
ATOM 667 C CA . GLU A 1 89 ? 5.211 11.146 21.371 1.00 89.69 89 GLU A CA 1
ATOM 668 C C . GLU A 1 89 ? 5.502 11.667 22.781 1.00 89.69 89 GLU A C 1
ATOM 670 O O . GLU A 1 89 ? 4.580 11.917 23.559 1.00 89.69 89 GLU A O 1
ATOM 675 N N . ALA A 1 90 ? 6.781 11.864 23.099 1.00 89.69 90 ALA A N 1
ATOM 676 C CA . ALA A 1 90 ? 7.193 12.464 24.359 1.00 89.69 90 ALA A CA 1
ATOM 677 C C . ALA A 1 90 ? 6.752 13.930 24.478 1.00 89.69 90 ALA A C 1
ATOM 679 O O . ALA A 1 90 ? 6.486 14.626 23.491 1.00 89.69 90 ALA A O 1
ATOM 680 N N . ALA A 1 91 ? 6.713 14.426 25.714 1.00 86.56 91 ALA A N 1
ATOM 681 C CA . ALA A 1 91 ? 6.439 15.831 25.964 1.00 86.56 91 ALA A CA 1
ATOM 682 C C . ALA A 1 91 ? 7.500 16.725 25.299 1.00 86.56 91 ALA A C 1
ATOM 684 O O . ALA A 1 91 ? 8.683 16.396 25.204 1.00 86.56 91 ALA A O 1
ATOM 685 N N . ARG A 1 92 ? 7.079 17.905 24.834 1.00 83.38 92 ARG A N 1
ATOM 686 C CA . ARG A 1 92 ? 7.987 18.838 24.161 1.00 83.38 92 ARG A CA 1
ATOM 687 C C . ARG A 1 92 ? 9.107 19.274 25.111 1.00 83.38 92 ARG A C 1
ATOM 689 O O . ARG A 1 92 ? 8.831 19.939 26.105 1.00 83.38 92 ARG A O 1
ATOM 696 N N . GLY A 1 93 ? 10.352 19.003 24.725 1.00 81.25 93 GLY A N 1
ATOM 697 C CA . GLY A 1 93 ? 11.538 19.346 25.514 1.00 81.25 93 GLY A CA 1
ATOM 698 C C . GLY A 1 93 ? 12.071 18.203 26.376 1.00 81.25 93 GLY A C 1
ATOM 699 O O . GLY A 1 93 ? 13.008 18.438 27.129 1.00 81.25 93 GLY A O 1
ATOM 700 N N . ASP A 1 94 ? 11.501 17.005 26.256 1.00 83.12 94 ASP A N 1
ATOM 701 C CA . ASP A 1 94 ? 12.103 15.785 26.784 1.00 83.12 94 ASP A CA 1
ATOM 702 C C . ASP A 1 94 ? 13.411 15.466 26.035 1.00 83.12 94 ASP A C 1
ATOM 704 O O . ASP A 1 94 ? 13.441 15.493 24.801 1.00 83.12 94 ASP A O 1
ATOM 708 N N . GLU A 1 95 ? 14.499 15.237 26.775 1.00 78.31 95 GLU A N 1
ATOM 709 C CA . GLU A 1 95 ? 15.835 15.012 26.201 1.00 78.31 95 GLU A CA 1
ATOM 710 C C . GLU A 1 95 ? 15.995 13.597 25.631 1.00 78.31 95 GLU A C 1
ATOM 712 O O . GLU A 1 95 ? 16.711 13.413 24.645 1.00 78.31 95 GLU A O 1
ATOM 717 N N . ASP A 1 96 ? 15.289 12.622 26.209 1.00 80.88 96 ASP A N 1
ATOM 718 C CA . ASP A 1 96 ? 15.372 11.210 25.835 1.00 80.88 96 ASP A CA 1
ATOM 719 C C . ASP A 1 96 ? 14.400 10.860 24.695 1.00 80.88 96 ASP A C 1
ATOM 721 O O . ASP A 1 96 ? 14.556 9.840 24.021 1.00 80.88 96 ASP A O 1
ATOM 725 N N . GLY A 1 97 ? 13.399 11.714 24.452 1.00 81.75 97 GLY A N 1
ATOM 726 C CA . GLY A 1 97 ? 12.370 11.508 23.435 1.00 81.75 97 GLY A CA 1
ATOM 727 C C . GLY A 1 97 ? 11.415 10.363 23.775 1.00 81.75 97 GLY A C 1
ATOM 728 O O . GLY A 1 97 ? 10.718 9.870 22.887 1.00 81.75 97 GLY A O 1
ATOM 729 N N . VAL A 1 98 ? 11.369 9.942 25.044 1.00 85.00 98 VAL A N 1
ATOM 730 C CA . VAL A 1 98 ? 10.558 8.818 25.526 1.00 85.00 98 VAL A CA 1
ATOM 731 C C . VAL A 1 98 ? 9.341 9.346 26.278 1.00 85.00 98 VAL A C 1
ATOM 733 O O . VAL A 1 98 ? 9.456 10.167 27.182 1.00 85.00 98 VAL A O 1
ATOM 736 N N . ALA A 1 99 ? 8.148 8.869 25.921 1.00 89.56 99 ALA A N 1
ATOM 737 C CA . ALA A 1 99 ? 6.934 9.226 26.645 1.00 89.56 99 ALA A CA 1
ATOM 738 C C . ALA A 1 99 ? 6.926 8.633 28.063 1.00 89.56 99 ALA A C 1
ATOM 740 O O . ALA A 1 99 ? 7.213 7.449 28.265 1.00 89.56 99 ALA A O 1
ATOM 741 N N . ASP A 1 100 ? 6.550 9.453 29.045 1.00 90.75 100 ASP A N 1
ATOM 742 C CA . ASP A 1 100 ? 6.388 9.010 30.425 1.00 90.75 100 ASP A CA 1
ATOM 743 C C . ASP A 1 100 ? 5.148 8.110 30.602 1.00 90.75 100 ASP A C 1
ATOM 745 O O . ASP A 1 100 ? 4.222 8.084 29.785 1.00 90.75 100 ASP A O 1
ATOM 749 N N . LEU A 1 101 ? 5.124 7.330 31.690 1.00 90.94 101 LEU A N 1
ATOM 750 C CA . LEU A 1 101 ? 4.026 6.392 31.957 1.00 90.94 101 LEU A CA 1
ATOM 751 C C . LEU A 1 101 ? 2.644 7.076 32.025 1.00 90.94 101 LEU A C 1
ATOM 753 O O . LEU A 1 101 ? 1.697 6.523 31.459 1.00 90.94 101 LEU A O 1
ATOM 757 N N . PRO A 1 102 ? 2.481 8.259 32.660 1.00 92.62 102 PRO A N 1
ATOM 758 C CA . PRO A 1 102 ? 1.206 8.974 32.645 1.00 92.62 102 PRO A CA 1
ATOM 759 C C . PRO A 1 102 ? 0.722 9.353 31.240 1.00 92.62 102 PRO A C 1
ATOM 761 O O . PRO A 1 102 ? -0.470 9.209 30.955 1.00 92.62 102 PRO A O 1
ATOM 764 N N . LEU A 1 103 ? 1.611 9.813 30.353 1.00 92.75 103 LEU A N 1
ATOM 765 C CA . LEU A 1 103 ? 1.257 10.192 28.986 1.00 92.75 103 LEU A CA 1
ATOM 766 C C . LEU A 1 103 ? 0.847 8.974 28.155 1.00 92.75 103 LEU A C 1
ATOM 768 O O . LEU A 1 103 ? -0.156 9.032 27.439 1.00 92.75 103 LEU A O 1
ATOM 772 N N . VAL A 1 104 ? 1.563 7.856 28.300 1.00 94.06 104 VAL A N 1
ATOM 773 C CA . VAL A 1 104 ? 1.215 6.590 27.638 1.00 94.06 104 VAL A CA 1
ATOM 774 C C . VAL A 1 104 ? -0.139 6.071 28.128 1.00 94.06 104 VAL A C 1
ATOM 776 O O . VAL A 1 104 ? -0.991 5.707 27.313 1.00 94.06 104 VAL A O 1
ATOM 779 N N . ALA A 1 105 ? -0.391 6.096 29.440 1.00 94.00 105 ALA A N 1
ATOM 780 C CA . ALA A 1 105 ? -1.675 5.691 30.010 1.00 94.00 105 ALA A CA 1
ATOM 781 C C . ALA A 1 105 ? -2.829 6.573 29.500 1.00 94.00 105 ALA A C 1
ATOM 783 O O . ALA A 1 105 ? -3.869 6.062 29.084 1.00 94.00 105 ALA A O 1
ATOM 784 N N . ALA A 1 106 ? -2.629 7.894 29.450 1.00 94.06 106 ALA A N 1
ATOM 785 C CA . ALA A 1 106 ? -3.619 8.827 28.919 1.00 94.06 106 ALA A CA 1
ATOM 786 C C . ALA A 1 106 ? -3.900 8.598 27.423 1.00 94.06 106 ALA A C 1
ATOM 788 O O . ALA A 1 106 ? -5.057 8.638 26.997 1.00 94.06 106 ALA A O 1
ATOM 789 N N . ALA A 1 107 ? -2.865 8.330 26.619 1.00 93.25 107 ALA A N 1
ATOM 790 C CA . ALA A 1 107 ? -3.015 8.001 25.202 1.00 93.25 107 ALA A CA 1
ATOM 791 C C . ALA A 1 107 ? -3.784 6.684 24.995 1.00 93.25 107 ALA A C 1
ATOM 793 O O . ALA A 1 107 ? -4.655 6.606 24.124 1.00 93.25 107 ALA A O 1
ATOM 794 N N . THR A 1 108 ? -3.506 5.681 25.829 1.00 94.06 108 THR A N 1
ATOM 795 C CA . THR A 1 108 ? -4.153 4.362 25.795 1.00 94.06 108 THR A CA 1
ATOM 796 C C . THR A 1 108 ? -5.636 4.454 26.152 1.00 94.06 108 THR A C 1
ATOM 798 O O . THR A 1 108 ? -6.489 3.997 25.389 1.00 94.06 108 THR A O 1
ATOM 801 N N . GLU A 1 109 ? -5.977 5.147 27.242 1.00 95.06 109 GLU A N 1
ATOM 802 C CA . GLU A 1 109 ? -7.374 5.375 27.638 1.00 95.06 109 GLU A CA 1
ATOM 803 C C . GLU A 1 109 ? -8.137 6.226 26.616 1.00 95.06 109 GLU A C 1
ATOM 805 O O . GLU A 1 109 ? -9.305 5.962 26.305 1.00 95.06 109 GLU A O 1
ATOM 810 N N . ARG A 1 110 ? -7.475 7.215 26.003 1.00 94.44 110 ARG A N 1
ATOM 811 C CA . ARG A 1 110 ? -8.064 7.972 24.895 1.00 94.44 110 ARG A CA 1
ATOM 812 C C . ARG A 1 110 ? -8.372 7.064 23.705 1.00 94.44 110 ARG A C 1
ATOM 814 O O . ARG A 1 110 ? -9.474 7.127 23.173 1.00 94.44 110 ARG A O 1
ATOM 821 N N . ARG A 1 111 ? -7.439 6.202 23.291 1.00 92.94 111 ARG A N 1
ATOM 822 C CA . ARG A 1 111 ? -7.666 5.251 22.190 1.00 92.94 111 ARG A CA 1
ATOM 823 C C . ARG A 1 111 ? -8.850 4.332 22.494 1.00 92.94 111 ARG A C 1
ATOM 825 O O . ARG A 1 111 ? -9.745 4.200 21.662 1.00 92.94 111 ARG A O 1
ATOM 832 N N . LYS A 1 112 ? -8.874 3.745 23.692 1.00 94.81 112 LYS A N 1
ATOM 833 C CA . LYS A 1 112 ? -9.942 2.853 24.158 1.00 94.81 112 LYS A CA 1
ATOM 834 C C . LYS A 1 112 ? -11.310 3.534 24.152 1.00 94.81 112 LYS A C 1
ATOM 836 O O . LYS A 1 112 ? -12.264 2.993 23.601 1.00 94.81 112 LYS A O 1
ATOM 841 N N . SER A 1 113 ? -11.405 4.736 24.718 1.00 95.31 113 SER A N 1
ATOM 842 C CA . SER A 1 113 ? -12.663 5.492 24.778 1.00 95.31 113 SER A CA 1
ATOM 843 C C . SER A 1 113 ? -13.164 5.942 23.404 1.00 95.31 113 SER A C 1
ATOM 845 O O . SER A 1 113 ? -14.367 5.882 23.157 1.00 95.31 113 SER A O 1
ATOM 847 N N . GLU A 1 114 ? -12.281 6.349 22.489 1.00 93.50 114 GLU A N 1
ATOM 848 C CA . GLU A 1 114 ? -12.675 6.706 21.121 1.00 93.50 114 GLU A CA 1
ATOM 849 C C . GLU A 1 114 ? -13.151 5.486 20.319 1.00 93.50 114 GLU A C 1
ATOM 851 O O . GLU A 1 114 ? -14.181 5.568 19.654 1.00 93.50 114 GLU A O 1
ATOM 856 N N . LEU A 1 115 ? -12.467 4.340 20.415 1.00 92.19 115 LEU A N 1
ATOM 857 C CA . LEU A 1 115 ? -12.880 3.110 19.727 1.00 92.19 115 LEU A CA 1
ATOM 858 C C . LEU A 1 115 ? -14.183 2.525 20.290 1.00 92.19 115 LEU A C 1
ATOM 860 O O . LEU A 1 115 ? -15.028 2.052 19.527 1.00 92.19 115 LEU A O 1
ATOM 864 N N . ALA A 1 116 ? -14.409 2.646 21.600 1.00 93.69 116 ALA A N 1
ATOM 865 C CA . ALA A 1 116 ? -15.648 2.204 22.234 1.00 93.69 116 ALA A CA 1
ATOM 866 C C . ALA A 1 116 ? -16.893 2.921 21.676 1.00 93.69 116 ALA A C 1
ATOM 868 O O . ALA A 1 116 ? -17.945 2.293 21.544 1.00 93.69 116 ALA A O 1
ATOM 869 N N . LYS A 1 117 ? -16.781 4.197 21.264 1.00 92.19 117 LYS A N 1
ATOM 870 C CA . LYS A 1 117 ? -17.883 4.938 20.603 1.00 92.19 117 LYS A CA 1
ATOM 871 C C . LYS A 1 117 ? -18.349 4.272 19.308 1.00 92.19 117 LYS A C 1
ATOM 873 O O . LYS A 1 117 ? -19.498 4.439 18.914 1.00 92.19 117 LYS A O 1
ATOM 878 N N . TRP A 1 118 ? -17.469 3.507 18.672 1.00 89.56 118 TRP A N 1
ATOM 879 C CA . TRP A 1 118 ? -17.726 2.773 17.436 1.00 89.56 118 TRP A CA 1
ATOM 880 C C . TRP A 1 118 ? -17.956 1.279 17.672 1.00 89.56 118 TRP A C 1
ATOM 882 O O . TRP A 1 118 ? -17.975 0.507 16.717 1.00 89.56 118 TRP A O 1
ATOM 892 N N . SER A 1 119 ? -18.151 0.867 18.932 1.00 90.50 119 SER A N 1
ATOM 893 C CA . SER A 1 119 ? -18.300 -0.542 19.322 1.00 90.50 119 SER A CA 1
ATOM 894 C C . SER A 1 119 ? -17.118 -1.414 18.879 1.00 90.50 119 SER A C 1
ATOM 896 O O . SER A 1 119 ? -17.304 -2.555 18.466 1.00 90.50 119 SER A O 1
ATOM 898 N N . ILE A 1 120 ? -15.903 -0.862 18.941 1.00 90.75 120 ILE A N 1
ATOM 899 C CA . ILE A 1 120 ? -14.658 -1.586 18.674 1.00 90.75 120 ILE A CA 1
ATOM 900 C C . ILE A 1 120 ? -13.971 -1.850 20.014 1.00 90.75 120 ILE A C 1
ATOM 902 O O . ILE A 1 120 ? -13.556 -0.911 20.697 1.00 90.75 120 ILE A O 1
ATOM 906 N N . ALA A 1 121 ? -13.848 -3.124 20.380 1.00 92.75 121 ALA A N 1
ATOM 907 C CA . ALA A 1 121 ? -13.109 -3.594 21.542 1.00 92.75 121 ALA A CA 1
ATOM 908 C C . ALA A 1 121 ? -11.946 -4.513 21.110 1.00 92.75 121 ALA A C 1
ATOM 910 O O . ALA A 1 121 ? -11.665 -4.691 19.922 1.00 92.75 121 ALA A O 1
ATOM 911 N N . GLU A 1 122 ? -11.227 -5.074 22.083 1.00 94.31 122 GLU A N 1
ATOM 912 C CA . GLU A 1 122 ? -10.078 -5.961 21.835 1.00 94.31 122 GLU A CA 1
ATOM 913 C C . GLU A 1 122 ? -10.407 -7.180 20.952 1.00 94.31 122 GLU A C 1
ATOM 915 O O . GLU A 1 122 ? -9.587 -7.505 20.089 1.00 94.31 122 GLU A O 1
ATOM 920 N N . PRO A 1 123 ? -11.585 -7.837 21.067 1.00 93.12 123 PRO A N 1
ATOM 921 C CA . PRO A 1 123 ? -11.943 -8.932 20.168 1.00 93.12 123 PRO A CA 1
ATOM 922 C C . PRO A 1 123 ? -11.992 -8.502 18.697 1.00 93.12 123 PRO A C 1
ATOM 924 O O . PRO A 1 123 ? -11.488 -9.221 17.836 1.00 93.12 123 PRO A O 1
ATOM 927 N N . GLU A 1 124 ? -12.547 -7.325 18.391 1.00 90.25 124 GLU A N 1
ATOM 928 C CA . GLU A 1 124 ? -12.608 -6.802 17.024 1.00 90.25 124 GLU A CA 1
ATOM 929 C C . GLU A 1 124 ? -11.224 -6.434 16.478 1.00 90.25 124 GLU A C 1
ATOM 931 O O . GLU A 1 124 ? -10.958 -6.672 15.298 1.00 90.25 124 GLU A O 1
ATOM 936 N N . LEU A 1 125 ? -10.350 -5.872 17.322 1.00 91.25 125 LEU A N 1
ATOM 937 C CA . LEU A 1 125 ? -8.964 -5.547 16.962 1.00 91.25 125 LEU A CA 1
ATOM 938 C C . LEU A 1 125 ? -8.150 -6.816 16.688 1.00 91.25 125 LEU A C 1
ATOM 940 O O . LEU A 1 125 ? -7.463 -6.916 15.671 1.00 91.25 125 LEU A O 1
ATOM 944 N N . THR A 1 126 ? -8.283 -7.811 17.562 1.00 91.50 126 THR A N 1
ATOM 945 C CA . THR A 1 126 ? -7.621 -9.111 17.426 1.00 91.50 126 THR A CA 1
ATOM 946 C C . THR A 1 126 ? -8.102 -9.852 16.177 1.00 91.50 126 THR A C 1
ATOM 948 O O 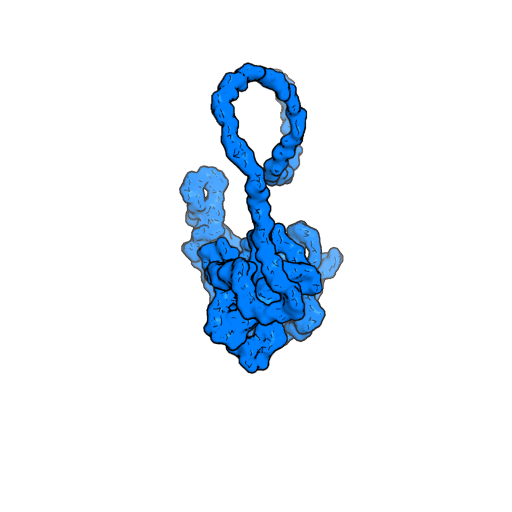. THR A 1 126 ? -7.289 -10.411 15.442 1.00 91.50 126 THR A O 1
ATOM 951 N N . ASP A 1 127 ? -9.404 -9.824 15.879 1.00 89.19 127 ASP A N 1
ATOM 952 C CA . ASP A 1 127 ? -9.961 -10.407 14.652 1.00 89.19 127 ASP A CA 1
ATOM 953 C C . ASP A 1 127 ? -9.424 -9.714 13.389 1.00 89.19 127 ASP A C 1
ATOM 955 O O . ASP A 1 127 ? -9.019 -10.388 12.439 1.00 89.19 127 ASP A O 1
ATOM 959 N N . LEU A 1 128 ? -9.337 -8.376 13.376 1.00 88.00 128 LEU A N 1
ATOM 960 C CA . LEU A 1 128 ? -8.737 -7.629 12.263 1.00 88.00 128 LEU A CA 1
ATOM 961 C C . LEU A 1 128 ? -7.276 -8.041 12.037 1.00 88.00 128 LEU A C 1
ATOM 963 O O . LEU A 1 128 ? -6.888 -8.329 10.906 1.00 88.00 128 LEU A O 1
ATOM 967 N N . LEU A 1 129 ? -6.471 -8.109 13.096 1.00 89.44 129 LEU A N 1
ATOM 968 C CA . LEU A 1 129 ? -5.056 -8.478 12.998 1.00 89.44 129 LEU A CA 1
ATOM 969 C C . LEU A 1 129 ? -4.858 -9.930 12.557 1.00 89.44 129 LEU A C 1
ATOM 971 O O . LEU A 1 129 ? -4.042 -10.198 11.684 1.00 89.44 129 LEU A O 1
ATOM 975 N N . ASN A 1 130 ? -5.647 -10.865 13.086 1.00 88.88 130 ASN A N 1
ATOM 976 C CA . ASN A 1 130 ? -5.569 -12.276 12.698 1.00 88.88 130 ASN A CA 1
ATOM 977 C C . ASN A 1 130 ? -6.079 -12.533 11.273 1.00 88.88 130 ASN A C 1
ATOM 979 O O . ASN A 1 130 ? -5.710 -13.523 10.636 1.00 88.88 130 ASN A O 1
ATOM 983 N N . SER A 1 131 ? -6.968 -11.676 10.769 1.00 85.19 131 SER A N 1
ATOM 984 C CA . SER A 1 131 ? -7.540 -11.809 9.429 1.00 85.19 131 SER A CA 1
ATOM 985 C C . SER A 1 131 ? -6.770 -11.049 8.349 1.00 85.19 131 SER A C 1
ATOM 987 O O . SER A 1 131 ? -6.966 -11.346 7.164 1.00 85.19 131 SER A O 1
ATOM 989 N N . SER A 1 132 ? -5.882 -10.129 8.733 1.00 87.62 132 SER A N 1
ATOM 990 C CA . SER A 1 132 ? -5.120 -9.277 7.822 1.00 87.62 132 SER A CA 1
ATOM 991 C C . SER A 1 132 ? -3.629 -9.617 7.822 1.00 87.62 132 SER A C 1
ATOM 993 O O . SER A 1 132 ? -3.018 -9.902 8.844 1.00 87.62 132 SER A O 1
ATOM 995 N N . HIS A 1 133 ? -3.015 -9.583 6.639 1.00 88.88 133 HIS A N 1
ATOM 996 C CA . HIS A 1 133 ? -1.569 -9.727 6.490 1.00 88.88 133 HIS A CA 1
ATOM 997 C C . HIS A 1 133 ? -1.033 -8.554 5.671 1.00 88.88 133 HIS A C 1
ATOM 999 O O . HIS A 1 133 ? -1.125 -8.540 4.441 1.00 88.88 133 HIS A O 1
ATOM 1005 N N . ILE A 1 134 ? -0.468 -7.559 6.355 1.00 90.44 134 ILE A N 1
ATOM 1006 C CA . ILE A 1 134 ? 0.026 -6.328 5.731 1.00 90.44 134 ILE A CA 1
ATOM 1007 C C . ILE A 1 134 ? 1.513 -6.481 5.399 1.00 90.44 134 ILE A C 1
ATOM 1009 O O . ILE A 1 134 ? 2.340 -6.701 6.283 1.00 90.44 134 ILE A O 1
ATOM 1013 N N . ARG A 1 135 ? 1.865 -6.321 4.118 1.00 93.31 135 ARG A N 1
ATOM 1014 C CA . ARG A 1 135 ? 3.255 -6.222 3.646 1.00 93.31 135 ARG A CA 1
ATOM 1015 C C . ARG A 1 135 ? 3.521 -4.803 3.176 1.00 93.31 135 ARG A C 1
ATOM 1017 O O . ARG A 1 135 ? 2.805 -4.297 2.318 1.00 93.31 135 ARG A O 1
ATOM 1024 N N . ILE A 1 136 ? 4.554 -4.181 3.730 1.00 93.19 136 ILE A N 1
ATOM 1025 C CA . ILE A 1 136 ? 5.029 -2.871 3.290 1.00 93.19 136 ILE A CA 1
ATOM 1026 C C . ILE A 1 136 ? 6.169 -3.132 2.324 1.00 93.19 136 ILE A C 1
ATOM 1028 O O . ILE A 1 136 ? 7.171 -3.720 2.720 1.00 93.19 136 ILE A O 1
ATOM 1032 N N . LEU A 1 137 ? 5.998 -2.722 1.072 1.00 92.94 137 LEU A N 1
ATOM 1033 C CA . LEU A 1 137 ? 6.991 -2.931 0.033 1.00 92.94 137 LEU A CA 1
ATOM 1034 C C . LEU A 1 137 ? 7.628 -1.590 -0.339 1.00 92.94 137 LEU A C 1
ATOM 1036 O O . LEU A 1 137 ? 6.916 -0.660 -0.718 1.00 92.94 137 LEU A O 1
ATOM 1040 N N . THR A 1 138 ? 8.951 -1.483 -0.236 1.00 90.62 138 THR A N 1
ATOM 1041 C CA . THR A 1 138 ? 9.686 -0.224 -0.424 1.00 90.62 138 THR A CA 1
ATOM 1042 C C . THR A 1 138 ? 10.658 -0.315 -1.599 1.00 90.62 138 THR A C 1
ATOM 1044 O O . THR A 1 138 ? 11.717 -0.938 -1.499 1.00 90.62 138 THR A O 1
ATOM 1047 N N . PRO A 1 139 ? 10.346 0.312 -2.745 1.00 86.12 139 PRO A N 1
ATOM 1048 C CA . PRO A 1 139 ? 11.306 0.441 -3.832 1.00 86.12 139 PRO A CA 1
ATOM 1049 C C . PRO A 1 139 ? 12.451 1.387 -3.453 1.00 86.12 139 PRO A C 1
ATOM 1051 O O . PRO A 1 139 ? 12.211 2.533 -3.083 1.00 86.12 139 PRO A O 1
ATOM 1054 N N . GLY A 1 140 ? 13.698 0.925 -3.573 1.00 78.38 140 GLY A N 1
ATOM 1055 C CA . GLY A 1 140 ? 14.886 1.762 -3.347 1.00 78.38 140 GLY A CA 1
ATOM 1056 C C . GLY A 1 140 ? 15.160 2.146 -1.886 1.00 78.38 140 GLY A C 1
ATOM 1057 O O . GLY A 1 140 ? 16.050 2.956 -1.645 1.00 78.38 140 GLY A O 1
ATOM 1058 N N . GLY A 1 141 ? 14.430 1.570 -0.928 1.00 83.19 141 GLY A N 1
ATOM 1059 C CA . GLY A 1 141 ? 14.639 1.762 0.507 1.00 83.19 141 GLY A CA 1
ATOM 1060 C C . GLY A 1 141 ? 14.479 0.456 1.283 1.00 83.19 141 GLY A C 1
ATOM 1061 O O . GLY A 1 141 ? 13.959 -0.528 0.756 1.00 83.19 141 GLY A O 1
ATOM 1062 N N . ASP A 1 142 ? 14.915 0.467 2.538 1.00 87.75 142 ASP A N 1
ATOM 1063 C CA . ASP A 1 142 ? 14.987 -0.682 3.450 1.00 87.75 142 ASP A CA 1
ATOM 1064 C C . ASP A 1 142 ? 14.032 -0.574 4.655 1.00 87.75 142 ASP A C 1
ATOM 1066 O O . ASP A 1 142 ? 14.037 -1.434 5.532 1.00 87.75 142 ASP A O 1
ATOM 1070 N N . ALA A 1 143 ? 13.174 0.454 4.688 1.00 87.38 143 ALA A N 1
ATOM 1071 C CA . ALA A 1 143 ? 12.179 0.642 5.747 1.00 87.38 143 ALA A CA 1
ATOM 1072 C C . ALA A 1 143 ? 11.090 -0.453 5.768 1.00 87.38 143 ALA A C 1
ATOM 1074 O O . ALA A 1 143 ? 10.445 -0.673 6.794 1.00 87.38 143 ALA A O 1
ATOM 1075 N N . GLY A 1 144 ? 10.865 -1.123 4.636 1.00 90.31 144 GLY A N 1
ATOM 1076 C CA . GLY A 1 144 ? 9.986 -2.280 4.502 1.00 90.31 144 GLY A CA 1
ATOM 1077 C C . GLY A 1 144 ? 10.676 -3.415 3.749 1.00 90.31 144 GLY A C 1
ATOM 1078 O O . GLY A 1 144 ? 11.899 -3.526 3.723 1.00 90.31 144 GLY A O 1
ATOM 1079 N N . GLU A 1 145 ? 9.887 -4.277 3.117 1.00 93.19 145 GLU A N 1
ATOM 1080 C CA . GLU A 1 145 ? 10.415 -5.315 2.239 1.00 93.19 145 GLU A CA 1
ATOM 1081 C C . GLU A 1 145 ? 10.903 -4.684 0.921 1.00 93.19 145 GLU A C 1
ATOM 1083 O O . GLU A 1 145 ? 10.110 -4.063 0.202 1.00 93.19 145 GLU A O 1
ATOM 1088 N N . PRO A 1 146 ? 12.190 -4.829 0.566 1.00 90.81 146 PRO A N 1
ATOM 1089 C CA . PRO A 1 146 ? 12.727 -4.206 -0.632 1.00 90.81 146 PRO A CA 1
ATOM 1090 C C . PRO A 1 146 ? 12.169 -4.866 -1.899 1.00 90.81 146 PRO A C 1
ATOM 1092 O O . PRO A 1 146 ? 12.129 -6.091 -2.019 1.00 90.81 146 PRO A O 1
ATOM 1095 N N . ILE A 1 147 ? 11.799 -4.051 -2.892 1.00 88.31 147 ILE A N 1
ATOM 1096 C CA . ILE A 1 147 ? 11.432 -4.537 -4.232 1.00 88.31 147 ILE A CA 1
ATOM 1097 C C . ILE A 1 147 ? 12.567 -4.285 -5.220 1.00 88.31 147 ILE A C 1
ATOM 1099 O O . ILE A 1 147 ? 13.031 -3.157 -5.394 1.00 88.31 147 ILE A O 1
ATOM 1103 N N . HIS A 1 148 ? 12.923 -5.329 -5.973 1.00 85.75 148 HIS A N 1
ATOM 1104 C CA . HIS A 1 148 ? 13.792 -5.207 -7.137 1.00 85.75 148 HIS A CA 1
ATOM 1105 C C . HIS A 1 148 ? 13.024 -4.702 -8.370 1.00 85.75 148 HIS A C 1
ATOM 1107 O O . HIS A 1 148 ? 12.372 -5.469 -9.089 1.00 85.75 148 HIS A O 1
ATOM 1113 N N . LEU A 1 149 ? 13.136 -3.400 -8.630 1.00 83.94 149 LEU A N 1
ATOM 1114 C CA . LEU A 1 149 ? 12.398 -2.689 -9.678 1.00 83.94 149 LEU A CA 1
ATOM 1115 C C . LEU A 1 149 ? 12.686 -3.168 -11.108 1.00 83.94 149 LEU A C 1
ATOM 1117 O O . LEU A 1 149 ? 11.782 -3.207 -11.937 1.00 83.94 149 LEU A O 1
ATOM 1121 N N . LEU A 1 150 ? 13.927 -3.558 -11.404 1.00 88.31 150 LEU A N 1
ATOM 1122 C CA . LEU A 1 150 ? 14.340 -3.967 -12.754 1.00 88.31 150 LEU A CA 1
ATOM 1123 C C . LEU A 1 150 ? 14.246 -5.484 -12.975 1.00 88.31 150 LEU A C 1
ATOM 1125 O O . LEU A 1 150 ? 14.756 -6.001 -13.960 1.00 88.31 150 LEU A O 1
ATOM 1129 N N . SER A 1 151 ? 13.575 -6.223 -12.087 1.00 88.62 151 SER A N 1
ATOM 1130 C CA . SER A 1 151 ? 13.534 -7.695 -12.142 1.00 88.62 151 SER A CA 1
ATOM 1131 C C . SER A 1 151 ? 12.974 -8.233 -13.464 1.00 88.62 151 SER A C 1
ATOM 1133 O O . SER A 1 151 ? 13.503 -9.206 -13.997 1.00 88.62 151 SER A O 1
ATOM 1135 N N . ALA A 1 152 ? 11.961 -7.572 -14.028 1.00 87.75 152 ALA A N 1
ATOM 1136 C CA . ALA A 1 152 ? 11.383 -7.930 -15.323 1.00 87.75 152 ALA A CA 1
ATOM 1137 C C . ALA A 1 152 ? 12.307 -7.648 -16.521 1.00 87.75 152 ALA A C 1
ATOM 1139 O O . ALA A 1 152 ? 12.201 -8.312 -17.553 1.00 87.75 152 ALA A O 1
ATOM 1140 N N . LEU A 1 153 ? 13.218 -6.679 -16.390 1.00 92.50 153 LEU A N 1
ATOM 1141 C CA . LEU A 1 153 ? 14.266 -6.450 -17.379 1.00 92.50 153 LEU A CA 1
ATOM 1142 C C . LEU A 1 153 ? 15.310 -7.563 -17.286 1.00 92.50 153 LEU A C 1
ATOM 1144 O O . LEU A 1 153 ? 15.667 -8.152 -18.292 1.00 92.50 153 LEU A O 1
ATOM 1148 N N . GLU A 1 154 ? 15.766 -7.894 -16.081 1.00 91.75 154 GLU A N 1
ATOM 1149 C CA . GLU A 1 154 ? 16.931 -8.761 -15.892 1.00 91.75 154 GLU A CA 1
ATOM 1150 C C . GLU A 1 154 ? 16.628 -10.253 -16.024 1.00 91.75 154 GLU A C 1
ATOM 1152 O O . GLU A 1 154 ? 17.478 -11.012 -16.497 1.00 91.75 154 GLU A O 1
ATOM 1157 N N . ARG A 1 155 ? 15.434 -10.689 -15.605 1.00 90.75 155 ARG A N 1
ATOM 1158 C CA . ARG A 1 155 ? 15.071 -12.104 -15.488 1.00 90.75 155 ARG A CA 1
ATOM 1159 C C . ARG A 1 155 ? 13.877 -12.453 -16.374 1.00 90.75 155 ARG A C 1
ATOM 1161 O O . ARG A 1 155 ? 12.806 -11.859 -16.261 1.00 90.75 155 ARG A O 1
ATOM 1168 N N . ARG A 1 156 ? 14.039 -13.494 -17.196 1.00 91.00 156 ARG A N 1
ATOM 1169 C CA . ARG A 1 156 ? 12.940 -14.107 -17.953 1.00 91.00 156 ARG A CA 1
ATOM 1170 C C . ARG A 1 156 ? 11.885 -14.655 -16.985 1.00 91.00 156 ARG A C 1
ATOM 1172 O O . ARG A 1 156 ? 12.218 -15.357 -16.033 1.00 91.00 156 ARG A O 1
ATOM 1179 N N . SER A 1 157 ? 10.615 -14.368 -17.253 1.00 91.00 157 SER A N 1
ATOM 1180 C CA . SER A 1 157 ? 9.470 -14.987 -16.571 1.00 91.00 157 SER A CA 1
ATOM 1181 C C . SER A 1 157 ? 8.803 -16.054 -17.448 1.00 91.00 157 SER A C 1
ATOM 1183 O O . SER A 1 157 ? 8.986 -16.054 -18.665 1.00 91.00 157 SER A O 1
ATOM 1185 N N . ALA A 1 158 ? 7.984 -16.924 -16.848 1.00 92.62 158 ALA A N 1
ATOM 1186 C CA . ALA A 1 158 ? 7.178 -17.912 -17.581 1.00 92.62 158 ALA A CA 1
ATOM 1187 C C . ALA A 1 158 ? 6.187 -17.271 -18.578 1.00 92.62 158 ALA A C 1
ATOM 1189 O O . ALA A 1 158 ? 5.768 -17.921 -19.530 1.00 92.62 158 ALA A O 1
ATOM 1190 N N . ARG A 1 159 ? 5.899 -15.964 -18.429 1.00 92.25 159 ARG A N 1
ATOM 1191 C CA . ARG A 1 159 ? 5.047 -15.200 -19.356 1.00 92.25 159 ARG A CA 1
ATOM 1192 C C . ARG A 1 159 ? 5.536 -15.215 -20.796 1.00 92.25 159 ARG A C 1
ATOM 1194 O O . ARG A 1 159 ? 4.742 -15.061 -21.713 1.00 92.25 159 ARG A O 1
ATOM 1201 N N . TRP A 1 160 ? 6.836 -15.397 -21.010 1.00 93.19 160 TRP A N 1
ATOM 1202 C CA . TRP A 1 160 ? 7.387 -15.525 -22.358 1.00 93.19 160 TRP A CA 1
ATOM 1203 C C . TRP A 1 160 ? 6.901 -16.780 -23.094 1.00 93.19 160 TRP A C 1
ATOM 1205 O O . TRP A 1 160 ? 6.984 -16.809 -24.320 1.00 93.19 160 TRP A O 1
ATOM 1215 N N . ASP A 1 161 ? 6.393 -17.776 -22.363 1.00 93.75 161 ASP A N 1
ATOM 1216 C CA . ASP A 1 161 ? 5.908 -19.047 -22.899 1.00 93.75 161 ASP A CA 1
ATOM 1217 C C . ASP A 1 161 ? 4.373 -19.091 -22.991 1.00 93.75 161 ASP A C 1
ATOM 1219 O O . ASP A 1 161 ? 3.840 -19.579 -23.986 1.00 93.75 161 ASP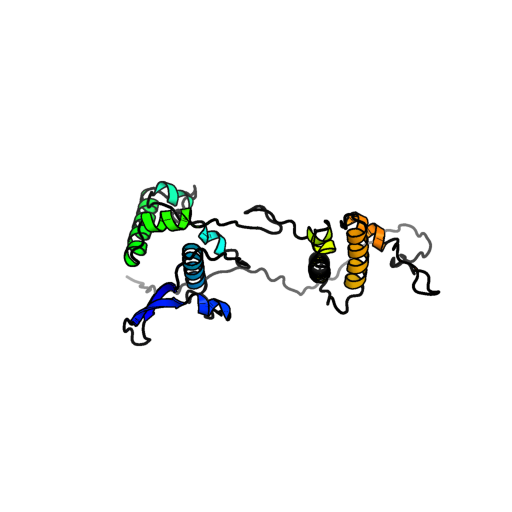 A O 1
ATOM 1223 N N . ASP A 1 162 ? 3.657 -18.556 -21.993 1.00 95.38 162 ASP A N 1
ATOM 1224 C CA . ASP A 1 162 ? 2.188 -18.642 -21.907 1.00 95.38 162 ASP A CA 1
ATOM 1225 C C . ASP A 1 162 ? 1.432 -17.355 -22.298 1.00 95.38 162 ASP A C 1
ATOM 1227 O O . ASP A 1 162 ? 0.258 -17.424 -22.666 1.00 95.38 162 ASP A O 1
ATOM 1231 N N . HIS A 1 163 ? 2.077 -16.182 -22.256 1.00 95.62 163 HIS A N 1
ATOM 1232 C CA . HIS A 1 163 ? 1.416 -14.886 -22.426 1.00 95.62 163 HIS A CA 1
ATOM 1233 C C . HIS A 1 163 ? 2.367 -13.805 -22.973 1.00 95.62 163 HIS A C 1
ATOM 1235 O O . HIS A 1 163 ? 2.771 -12.860 -22.278 1.00 95.62 163 HIS A O 1
ATOM 1241 N N . LEU A 1 164 ? 2.714 -13.945 -24.258 1.00 93.44 164 LEU A N 1
ATOM 1242 C CA . LEU A 1 164 ? 3.730 -13.130 -24.930 1.00 93.44 164 LEU A CA 1
ATOM 1243 C C . LEU A 1 164 ? 3.454 -11.619 -24.866 1.00 93.44 164 LEU A C 1
ATOM 1245 O O . LEU A 1 164 ? 4.382 -10.848 -24.621 1.00 93.44 164 LEU A O 1
ATOM 1249 N N . ASP A 1 165 ? 2.206 -11.190 -25.063 1.00 94.44 165 ASP A N 1
ATOM 1250 C CA . ASP A 1 165 ? 1.860 -9.763 -25.067 1.00 94.44 165 ASP A CA 1
ATOM 1251 C C . ASP A 1 165 ? 2.100 -9.137 -23.689 1.00 94.44 165 ASP A C 1
ATOM 1253 O O . ASP A 1 165 ? 2.822 -8.151 -23.568 1.00 94.44 165 ASP A O 1
ATOM 1257 N N . GLY A 1 166 ? 1.651 -9.790 -22.613 1.00 94.00 166 GLY A N 1
ATOM 1258 C CA . GLY A 1 166 ? 1.931 -9.296 -21.263 1.00 94.00 166 GLY A CA 1
ATOM 1259 C C . GLY A 1 166 ? 3.406 -9.404 -20.863 1.00 94.00 166 GLY A C 1
ATOM 1260 O O . GLY A 1 166 ? 3.873 -8.605 -20.048 1.00 94.00 166 GLY A O 1
ATOM 1261 N N . ALA A 1 167 ? 4.167 -10.356 -21.416 1.00 93.56 167 ALA A N 1
ATOM 1262 C CA . ALA A 1 167 ? 5.619 -10.395 -21.227 1.00 93.56 167 ALA A CA 1
ATOM 1263 C C . ALA A 1 167 ? 6.290 -9.157 -21.842 1.00 93.56 167 ALA A C 1
ATOM 1265 O O . ALA A 1 167 ? 7.126 -8.523 -21.192 1.00 93.56 167 ALA A O 1
ATOM 1266 N N . ARG A 1 168 ? 5.875 -8.776 -23.056 1.00 93.50 168 ARG A N 1
ATOM 1267 C CA . ARG A 1 168 ? 6.344 -7.570 -23.750 1.00 93.50 168 ARG A CA 1
ATOM 1268 C C . ARG A 1 168 ? 5.926 -6.290 -23.044 1.00 93.50 168 ARG A C 1
ATOM 1270 O O . ARG A 1 168 ? 6.769 -5.415 -22.885 1.00 93.50 168 ARG A O 1
ATOM 1277 N N . ASP A 1 169 ? 4.695 -6.204 -22.550 1.00 93.69 169 ASP A N 1
ATOM 1278 C CA . ASP A 1 169 ? 4.232 -5.046 -21.776 1.00 93.69 169 ASP A CA 1
ATOM 1279 C C . ASP A 1 169 ? 5.048 -4.873 -20.491 1.00 93.69 169 ASP A C 1
ATOM 1281 O O . ASP A 1 169 ? 5.505 -3.773 -20.172 1.00 93.69 169 ASP A O 1
ATOM 1285 N N . THR A 1 170 ? 5.307 -5.977 -19.779 1.00 92.81 170 THR A N 1
ATOM 1286 C CA . THR A 1 170 ? 6.127 -5.956 -18.558 1.00 92.81 170 THR A CA 1
ATOM 1287 C C . THR A 1 170 ? 7.565 -5.525 -18.873 1.00 92.81 170 THR A C 1
ATOM 1289 O O . THR A 1 170 ? 8.138 -4.702 -18.155 1.00 92.81 170 THR A O 1
ATOM 1292 N N . LEU A 1 171 ? 8.153 -6.047 -19.956 1.00 93.62 171 LEU A N 1
ATOM 1293 C CA . LEU A 1 171 ? 9.491 -5.662 -20.402 1.00 93.62 171 LEU A CA 1
ATOM 1294 C C . LEU A 1 171 ? 9.548 -4.179 -20.799 1.00 93.62 171 LEU A C 1
ATOM 1296 O O . LEU A 1 171 ? 10.441 -3.460 -20.355 1.00 93.62 171 LEU A O 1
ATOM 1300 N N . SER A 1 172 ? 8.581 -3.721 -21.593 1.00 93.56 172 SER A N 1
ATOM 1301 C CA . SER A 1 172 ? 8.454 -2.333 -22.045 1.00 93.56 172 SER A CA 1
ATOM 1302 C C . SER A 1 172 ? 8.375 -1.369 -20.859 1.00 93.56 172 SER A C 1
ATOM 1304 O O . SER A 1 172 ? 9.116 -0.384 -20.815 1.00 93.56 172 SER A O 1
ATOM 1306 N N . ALA A 1 173 ? 7.567 -1.695 -19.844 1.00 93.06 173 ALA A N 1
ATOM 1307 C CA . ALA A 1 173 ? 7.473 -0.922 -18.609 1.00 93.06 173 ALA A CA 1
ATOM 1308 C C . ALA A 1 173 ? 8.806 -0.877 -17.839 1.00 93.06 173 ALA A C 1
ATOM 1310 O O . ALA A 1 173 ? 9.189 0.178 -17.328 1.00 93.06 173 ALA A O 1
ATOM 1311 N N . ALA A 1 174 ? 9.545 -1.990 -17.789 1.00 93.56 174 ALA A N 1
ATOM 1312 C CA . ALA A 1 174 ? 10.853 -2.045 -17.139 1.00 93.56 174 ALA A CA 1
ATOM 1313 C C . ALA A 1 174 ? 11.912 -1.205 -17.880 1.00 93.56 174 ALA A C 1
ATOM 1315 O O . ALA A 1 174 ? 12.698 -0.506 -17.239 1.00 93.56 174 ALA A O 1
ATOM 1316 N N . VAL A 1 175 ? 11.902 -1.205 -19.218 1.00 94.50 175 VAL A N 1
ATOM 1317 C CA . VAL A 1 175 ? 12.764 -0.339 -20.044 1.00 94.50 175 VAL A CA 1
ATOM 1318 C C . VAL A 1 175 ? 12.406 1.137 -19.849 1.00 94.50 175 VAL A C 1
ATOM 1320 O O . VAL A 1 175 ? 13.299 1.968 -19.673 1.00 94.50 175 VAL A O 1
ATOM 1323 N N . SER A 1 176 ? 11.115 1.481 -19.807 1.00 93.56 176 SER A N 1
ATOM 1324 C CA . SER A 1 176 ? 10.666 2.844 -19.492 1.00 93.56 176 SER A CA 1
ATOM 1325 C C . SER A 1 176 ? 11.132 3.289 -18.106 1.00 93.56 176 SER A C 1
ATOM 1327 O O . SER A 1 176 ? 11.603 4.416 -17.952 1.00 93.56 176 SER A O 1
ATOM 1329 N N . LEU A 1 177 ? 11.049 2.408 -17.103 1.00 91.88 177 LEU A N 1
ATOM 1330 C CA . LEU A 1 177 ? 11.541 2.684 -15.756 1.00 91.88 177 LEU A CA 1
ATOM 1331 C C . LEU A 1 177 ? 13.058 2.907 -15.741 1.00 91.88 177 LEU A C 1
ATOM 1333 O O . LEU A 1 177 ? 13.511 3.889 -15.160 1.00 91.88 177 LEU A O 1
ATOM 1337 N N . LEU A 1 178 ? 13.834 2.056 -16.420 1.00 92.31 178 LEU A N 1
ATOM 1338 C CA . LEU A 1 178 ? 15.284 2.220 -16.551 1.00 92.31 178 LEU A CA 1
ATOM 1339 C C . LEU A 1 178 ? 15.643 3.591 -17.139 1.00 92.31 178 LEU A C 1
ATOM 1341 O O . LEU A 1 178 ? 16.477 4.308 -16.589 1.00 92.31 178 LEU A O 1
ATOM 1345 N N . LEU A 1 179 ? 14.997 3.977 -18.239 1.00 92.25 179 LEU A N 1
ATOM 1346 C CA . LEU A 1 179 ? 15.253 5.257 -18.899 1.00 92.25 179 LEU A CA 1
ATOM 1347 C C . LEU A 1 179 ? 14.878 6.448 -18.000 1.00 92.25 179 LEU A C 1
ATOM 1349 O O . LEU A 1 179 ? 15.650 7.406 -17.914 1.00 92.25 179 LEU A O 1
ATOM 1353 N N . ARG A 1 180 ? 13.770 6.353 -17.255 1.00 91.31 180 ARG A N 1
ATOM 1354 C CA . ARG A 1 180 ? 13.369 7.355 -16.249 1.00 91.31 180 ARG A CA 1
ATOM 1355 C C . ARG A 1 180 ? 14.358 7.491 -15.105 1.00 91.31 180 ARG A C 1
ATOM 1357 O O . ARG A 1 180 ? 14.660 8.614 -14.710 1.00 91.31 180 ARG A O 1
ATOM 1364 N N . LEU A 1 181 ? 14.921 6.385 -14.622 1.00 88.75 181 LEU A N 1
ATOM 1365 C CA . LEU A 1 181 ? 15.957 6.407 -13.584 1.00 88.75 181 LEU A CA 1
ATOM 1366 C C . LEU A 1 181 ? 17.233 7.135 -14.041 1.00 88.75 181 LEU A C 1
ATOM 1368 O O . LEU A 1 181 ? 17.908 7.750 -13.222 1.00 88.75 181 LEU A O 1
ATOM 1372 N N . VAL A 1 182 ? 17.536 7.130 -15.343 1.00 90.50 182 VAL A N 1
ATOM 1373 C CA . VAL A 1 182 ? 18.672 7.865 -15.939 1.00 90.50 182 VAL A CA 1
ATOM 1374 C C . VAL A 1 182 ? 18.272 9.293 -16.373 1.00 90.50 182 VAL A C 1
ATOM 1376 O O . VAL A 1 182 ? 19.034 9.999 -17.032 1.00 90.50 182 VAL A O 1
ATOM 1379 N N . GLY A 1 183 ? 17.077 9.761 -15.997 1.00 89.75 183 GLY A N 1
ATOM 1380 C CA . GLY A 1 183 ? 16.608 11.121 -16.278 1.00 89.75 183 GLY A CA 1
ATOM 1381 C C . GLY A 1 183 ? 16.100 11.338 -17.706 1.00 89.75 183 GLY A C 1
ATOM 1382 O O . GLY A 1 183 ? 16.106 12.467 -18.195 1.00 89.75 183 GLY A O 1
ATOM 1383 N N . ARG A 1 184 ? 15.677 10.275 -18.400 1.00 90.62 184 ARG A N 1
ATOM 1384 C CA . ARG A 1 184 ? 14.997 10.345 -19.705 1.00 90.62 184 ARG A CA 1
ATOM 1385 C C . ARG A 1 184 ? 13.498 10.114 -19.524 1.00 90.62 184 ARG A C 1
ATOM 1387 O O . ARG A 1 184 ? 13.107 9.307 -18.695 1.00 90.62 184 ARG A O 1
ATOM 1394 N N . ASP A 1 185 ? 12.656 10.743 -20.336 1.00 86.69 185 ASP A N 1
ATOM 1395 C CA . ASP A 1 185 ? 11.217 10.441 -20.362 1.00 86.69 185 ASP A CA 1
ATOM 1396 C C . ASP A 1 185 ? 10.832 9.897 -21.743 1.00 86.69 185 ASP A C 1
ATOM 1398 O O . ASP A 1 185 ? 10.510 10.670 -22.648 1.00 86.69 185 ASP A O 1
ATOM 1402 N N . PRO A 1 186 ? 10.995 8.582 -21.974 1.00 82.19 186 PRO A N 1
ATOM 1403 C CA . PRO A 1 186 ? 10.716 7.997 -23.274 1.00 82.19 186 PRO A CA 1
ATOM 1404 C C . PRO A 1 186 ? 9.208 7.855 -23.482 1.00 82.19 186 PRO A C 1
ATOM 1406 O O . PRO A 1 186 ? 8.517 7.261 -22.655 1.00 82.19 186 PRO A O 1
ATOM 1409 N N . ASP A 1 187 ? 8.716 8.302 -24.634 1.00 85.56 187 ASP A N 1
ATOM 1410 C CA . ASP A 1 187 ? 7.474 7.770 -25.192 1.00 85.56 187 ASP A CA 1
ATOM 1411 C C . ASP A 1 187 ? 7.783 6.374 -25.773 1.00 85.56 187 ASP A C 1
ATOM 1413 O O . ASP A 1 187 ? 8.559 6.297 -26.735 1.00 85.56 187 ASP A O 1
ATOM 1417 N N . PRO A 1 188 ? 7.226 5.274 -25.223 1.00 80.88 188 PRO A N 1
ATOM 1418 C CA . PRO A 1 188 ? 7.479 3.919 -25.719 1.00 80.88 188 PRO A CA 1
ATOM 1419 C C . PRO A 1 188 ? 7.169 3.743 -27.213 1.00 80.88 188 PRO A C 1
ATOM 1421 O O . PRO A 1 188 ? 7.782 2.908 -27.870 1.00 80.88 188 PRO A O 1
ATOM 1424 N N . GLY A 1 189 ? 6.243 4.536 -27.766 1.00 82.94 189 GLY A N 1
ATOM 1425 C CA . GLY A 1 189 ? 5.868 4.472 -29.179 1.00 82.94 189 GLY A CA 1
ATOM 1426 C C . GLY A 1 189 ? 6.800 5.237 -30.124 1.00 82.94 189 GLY A C 1
ATOM 1427 O O . GLY A 1 189 ? 6.717 5.045 -31.335 1.00 82.94 189 GLY A O 1
ATOM 1428 N N . GLN A 1 190 ? 7.673 6.110 -29.605 1.00 85.69 190 GLN A N 1
ATOM 1429 C CA . GLN A 1 190 ? 8.464 7.041 -30.429 1.00 85.69 190 GLN A CA 1
ATOM 1430 C C . GLN A 1 190 ? 9.964 7.065 -30.097 1.00 85.69 190 GLN A C 1
ATOM 1432 O O . GLN A 1 190 ? 10.776 7.462 -30.937 1.00 85.69 190 GLN A O 1
ATOM 1437 N N . SER A 1 191 ? 10.363 6.657 -28.890 1.00 92.69 191 SER A N 1
ATOM 1438 C CA . SER A 1 191 ? 11.764 6.687 -28.462 1.00 92.69 191 SER A CA 1
ATOM 1439 C C . SER A 1 191 ? 12.575 5.584 -29.141 1.00 92.69 191 SER A C 1
ATOM 1441 O O . SER A 1 191 ? 12.304 4.391 -28.998 1.00 92.69 191 SER A O 1
ATOM 1443 N N . ARG A 1 192 ? 13.640 5.993 -29.842 1.00 90.94 192 ARG A N 1
ATOM 1444 C CA . ARG A 1 192 ? 14.594 5.069 -30.474 1.00 90.94 192 ARG A CA 1
ATOM 1445 C C . ARG A 1 192 ? 15.368 4.267 -29.433 1.00 90.94 192 ARG A C 1
ATOM 1447 O O . ARG A 1 192 ? 15.629 3.090 -29.651 1.00 90.94 192 ARG A O 1
ATOM 1454 N N . GLU A 1 193 ? 15.728 4.898 -28.317 1.00 92.19 193 GLU A N 1
ATOM 1455 C CA . GLU A 1 193 ? 16.434 4.264 -27.203 1.00 92.19 193 GLU A CA 1
ATOM 1456 C C . GLU A 1 193 ? 15.572 3.181 -26.558 1.00 92.19 193 GLU A C 1
ATOM 1458 O O . GLU A 1 193 ? 16.049 2.073 -26.324 1.00 92.19 193 GLU A O 1
ATOM 1463 N N . HIS A 1 194 ? 14.291 3.481 -26.323 1.00 94.62 194 HIS A N 1
ATOM 1464 C CA . HIS A 1 194 ? 13.337 2.514 -25.785 1.00 94.62 194 HIS A CA 1
ATOM 1465 C C . HIS A 1 194 ? 13.137 1.333 -26.738 1.00 94.62 194 HIS A C 1
ATOM 1467 O O . HIS A 1 194 ? 13.274 0.183 -26.317 1.00 94.62 194 HIS A O 1
ATOM 1473 N N . ALA A 1 195 ? 12.906 1.606 -28.027 1.00 92.50 195 ALA A N 1
ATOM 1474 C CA . ALA A 1 195 ? 12.734 0.566 -29.037 1.00 92.50 195 ALA A CA 1
ATOM 1475 C C . ALA A 1 195 ? 13.970 -0.344 -29.137 1.00 92.50 195 ALA A C 1
ATOM 1477 O O . ALA A 1 195 ? 13.839 -1.569 -29.133 1.00 92.50 195 ALA A O 1
ATOM 1478 N N . LEU A 1 196 ? 15.175 0.240 -29.169 1.00 93.19 196 LEU A N 1
ATOM 1479 C CA . LEU A 1 196 ? 16.426 -0.515 -29.222 1.00 93.19 196 LEU A CA 1
ATOM 1480 C C . LEU A 1 196 ? 16.595 -1.410 -27.988 1.00 93.19 196 LEU A C 1
ATOM 1482 O O . LEU A 1 196 ? 16.812 -2.612 -28.134 1.00 93.19 196 LEU A O 1
ATOM 1486 N N . LEU A 1 197 ? 16.462 -0.848 -26.784 1.00 94.56 197 LEU A N 1
ATOM 1487 C CA . LEU A 1 197 ? 16.619 -1.603 -25.538 1.00 94.56 197 LEU A CA 1
ATOM 1488 C C . LEU A 1 197 ? 15.582 -2.722 -25.413 1.00 94.56 197 LEU A C 1
ATOM 1490 O O . LEU A 1 197 ? 15.926 -3.823 -24.987 1.00 94.56 197 LEU A O 1
ATOM 1494 N N . SER A 1 198 ? 14.341 -2.471 -25.834 1.00 94.44 198 SER A N 1
ATOM 1495 C CA . SER A 1 198 ? 13.273 -3.473 -25.823 1.00 94.44 198 SER A CA 1
ATOM 1496 C C . SER A 1 198 ? 13.591 -4.649 -26.747 1.00 94.44 198 SER A C 1
ATOM 1498 O O . SER A 1 198 ? 13.460 -5.798 -26.334 1.00 94.44 198 SER A O 1
ATOM 1500 N N . VAL A 1 199 ? 14.081 -4.385 -27.965 1.00 94.12 199 VAL A N 1
ATOM 1501 C CA . VAL A 1 199 ? 14.472 -5.435 -28.923 1.00 94.12 199 VAL A CA 1
ATOM 1502 C C . VAL A 1 199 ? 15.642 -6.268 -28.398 1.00 94.12 199 VAL A C 1
ATOM 1504 O O . VAL A 1 199 ? 15.608 -7.499 -28.479 1.00 94.12 199 VAL A O 1
ATOM 1507 N N . LEU A 1 200 ? 16.672 -5.616 -27.854 1.00 94.88 200 LEU A N 1
ATOM 1508 C CA . LEU A 1 200 ? 17.839 -6.302 -27.297 1.00 94.88 200 LEU A CA 1
ATOM 1509 C C . LEU A 1 200 ? 17.443 -7.164 -26.091 1.00 94.88 200 LEU A C 1
ATOM 1511 O O . LEU A 1 200 ? 17.764 -8.352 -26.048 1.00 94.88 200 LEU A O 1
ATOM 1515 N N . ALA A 1 201 ? 16.670 -6.614 -25.155 1.00 95.44 201 ALA A N 1
ATOM 1516 C CA . ALA A 1 201 ? 16.232 -7.348 -23.975 1.00 95.44 201 ALA A CA 1
ATOM 1517 C C . ALA A 1 201 ? 15.271 -8.503 -24.313 1.00 95.44 201 ALA A C 1
ATOM 1519 O O . ALA A 1 201 ? 15.438 -9.606 -23.791 1.00 95.44 201 ALA A O 1
ATOM 1520 N N . GLU A 1 202 ? 14.317 -8.305 -25.233 1.00 94.75 202 GLU A N 1
ATOM 1521 C CA . GLU A 1 202 ? 13.408 -9.366 -25.694 1.00 94.75 202 GLU A CA 1
ATOM 1522 C C . GLU A 1 202 ? 14.186 -10.526 -26.320 1.00 94.75 202 GLU A C 1
ATOM 1524 O O . GLU A 1 202 ? 13.916 -11.691 -26.020 1.00 94.75 202 GLU A O 1
ATOM 1529 N N . ARG A 1 203 ? 15.180 -10.232 -27.163 1.00 93.94 203 ARG A N 1
ATOM 1530 C CA . ARG A 1 203 ? 16.036 -11.260 -27.763 1.00 93.94 203 ARG A CA 1
ATOM 1531 C C . ARG A 1 203 ? 16.704 -12.119 -26.688 1.00 93.94 203 ARG A C 1
ATOM 1533 O O . ARG A 1 203 ? 16.683 -13.344 -26.808 1.00 93.94 203 ARG A O 1
ATOM 1540 N N . ARG A 1 204 ? 17.288 -11.499 -25.659 1.00 94.25 204 ARG A N 1
ATOM 1541 C CA . ARG A 1 204 ? 17.966 -12.225 -24.573 1.00 94.25 204 ARG A CA 1
ATOM 1542 C C . ARG A 1 204 ? 16.986 -13.071 -23.771 1.00 94.25 204 ARG A C 1
ATOM 1544 O O . ARG A 1 204 ? 17.245 -14.254 -23.557 1.00 94.25 204 ARG A O 1
ATOM 1551 N N . HIS A 1 205 ? 15.818 -12.523 -23.434 1.00 93.94 205 HIS A N 1
ATOM 1552 C CA . HIS A 1 205 ? 14.770 -13.293 -22.764 1.00 93.94 205 HIS A CA 1
ATOM 1553 C C . HIS A 1 205 ? 14.338 -14.498 -23.592 1.00 93.94 205 HIS A C 1
ATOM 1555 O O . HIS A 1 205 ? 14.263 -15.603 -23.055 1.00 93.94 205 HIS A O 1
ATOM 1561 N N . ARG A 1 206 ? 14.149 -14.339 -24.907 1.00 90.75 206 ARG A N 1
ATOM 1562 C CA . ARG A 1 206 ? 13.818 -15.445 -25.821 1.00 90.75 206 ARG A CA 1
ATOM 1563 C C . ARG A 1 206 ? 14.906 -16.517 -25.874 1.00 90.75 206 ARG A C 1
ATOM 1565 O O . ARG A 1 206 ? 14.562 -17.696 -25.911 1.00 90.75 206 ARG A O 1
ATOM 1572 N N . SER A 1 207 ? 16.184 -16.140 -25.810 1.00 90.56 207 SER A N 1
ATOM 1573 C CA . SER A 1 207 ? 17.309 -17.086 -25.748 1.00 90.56 207 SER A CA 1
ATOM 1574 C C . SER A 1 207 ? 17.574 -17.659 -24.350 1.00 90.56 207 SER A C 1
ATOM 1576 O O . SER A 1 207 ? 18.537 -18.400 -24.175 1.00 90.56 207 SER A O 1
ATOM 1578 N N . GLY A 1 208 ? 16.758 -17.318 -23.345 1.00 89.62 208 GLY A N 1
ATOM 1579 C CA . GLY A 1 208 ? 16.947 -17.758 -21.958 1.00 89.62 208 GLY A CA 1
ATOM 1580 C C . GLY A 1 208 ? 18.125 -17.079 -21.251 1.00 89.62 208 GLY A C 1
ATOM 1581 O O . GLY A 1 208 ? 18.556 -17.530 -20.194 1.00 89.62 208 GLY A O 1
ATOM 1582 N N . SER A 1 209 ? 18.660 -16.006 -21.830 1.00 90.12 209 SER A N 1
ATOM 1583 C CA . SER A 1 209 ? 19.775 -15.235 -21.285 1.00 90.12 209 SER A CA 1
ATOM 1584 C C . SER A 1 209 ? 19.259 -14.062 -20.438 1.00 90.12 209 SER A C 1
ATOM 1586 O O . SER A 1 209 ? 18.237 -13.469 -20.784 1.00 90.12 209 SER A O 1
ATOM 1588 N N . PRO A 1 210 ? 19.946 -13.688 -19.344 1.00 91.12 210 PRO A N 1
ATOM 1589 C CA . PRO A 1 210 ? 19.538 -12.549 -18.527 1.00 91.12 210 PRO A CA 1
ATOM 1590 C C . PRO A 1 210 ? 19.746 -11.243 -19.293 1.00 91.12 210 PRO A C 1
ATOM 1592 O O . PRO A 1 210 ? 20.758 -11.106 -19.969 1.00 91.12 210 PRO A O 1
ATOM 1595 N N . ALA A 1 211 ? 18.857 -10.264 -19.143 1.00 94.19 211 ALA A N 1
ATOM 1596 C CA . ALA A 1 211 ? 18.992 -8.931 -19.740 1.00 94.19 211 ALA A CA 1
ATOM 1597 C C . ALA A 1 211 ? 19.384 -7.875 -18.692 1.00 94.19 211 ALA A C 1
ATOM 1599 O O . ALA A 1 211 ? 18.756 -6.832 -18.550 1.00 94.19 211 ALA A O 1
ATOM 1600 N N . ASN A 1 212 ? 20.444 -8.157 -17.927 1.00 93.06 212 ASN A N 1
ATOM 1601 C CA . ASN A 1 212 ? 21.004 -7.190 -16.979 1.00 93.06 212 ASN A CA 1
ATOM 1602 C C . ASN A 1 212 ? 21.675 -5.998 -17.677 1.00 93.06 212 ASN A C 1
ATOM 1604 O O . ASN A 1 212 ? 22.031 -6.066 -18.855 1.00 93.06 212 ASN A O 1
ATOM 1608 N N . LEU A 1 213 ? 21.865 -4.904 -16.932 1.00 92.19 213 LEU A N 1
ATOM 1609 C CA . LEU A 1 213 ? 22.397 -3.655 -17.481 1.00 92.19 213 LEU A CA 1
ATOM 1610 C C . LEU A 1 213 ? 23.778 -3.834 -18.125 1.00 92.19 213 LEU A C 1
ATOM 1612 O O . LEU A 1 213 ? 24.018 -3.289 -19.198 1.00 92.19 213 LEU A O 1
ATOM 1616 N N . ALA A 1 214 ? 24.660 -4.615 -17.494 1.00 91.94 214 ALA A N 1
ATOM 1617 C CA . ALA A 1 214 ? 26.011 -4.859 -17.994 1.00 91.94 214 ALA A CA 1
ATOM 1618 C C . ALA A 1 214 ? 25.988 -5.455 -19.403 1.00 91.94 214 ALA A C 1
ATOM 1620 O O . ALA A 1 214 ? 26.656 -4.951 -20.298 1.00 91.94 214 ALA A O 1
ATOM 1621 N N . ALA A 1 215 ? 25.163 -6.471 -19.629 1.00 92.81 215 ALA A N 1
ATOM 1622 C CA . ALA A 1 215 ? 25.167 -7.128 -20.920 1.00 92.81 215 ALA A CA 1
ATOM 1623 C C . ALA A 1 215 ? 24.155 -6.543 -21.926 1.00 92.81 215 ALA A C 1
ATOM 1625 O O . ALA A 1 215 ? 24.298 -6.761 -23.122 1.00 92.81 215 ALA A O 1
ATOM 1626 N N . LEU A 1 216 ? 23.204 -5.706 -21.491 1.00 93.38 216 LEU A N 1
ATOM 1627 C CA . LEU A 1 216 ? 22.533 -4.776 -22.411 1.00 93.38 216 LEU A CA 1
ATOM 1628 C C . LEU A 1 216 ? 23.485 -3.685 -22.914 1.00 93.38 216 LEU A C 1
ATOM 1630 O O . LEU A 1 216 ? 23.374 -3.275 -24.063 1.00 93.38 216 LEU A O 1
ATOM 1634 N N . LEU A 1 217 ? 24.423 -3.214 -22.087 1.00 92.69 217 LEU A N 1
ATOM 1635 C CA . LEU A 1 217 ? 25.439 -2.255 -22.522 1.00 92.69 217 LEU A CA 1
ATOM 1636 C C . LEU A 1 217 ? 26.354 -2.865 -23.594 1.00 92.69 217 LEU A C 1
ATOM 1638 O O . LEU A 1 217 ? 26.634 -2.200 -24.589 1.00 92.69 217 LEU A O 1
ATOM 1642 N N . GLU A 1 218 ? 26.765 -4.124 -23.425 1.00 92.75 218 GLU A N 1
ATOM 1643 C CA . GLU A 1 218 ? 27.491 -4.881 -24.457 1.00 92.75 218 GLU A CA 1
ATOM 1644 C C . GLU A 1 218 ? 26.690 -4.948 -25.765 1.00 92.75 218 GLU A C 1
ATOM 1646 O O . GLU A 1 218 ? 27.194 -4.535 -26.808 1.00 92.75 218 GLU A O 1
ATOM 1651 N N . ASP A 1 219 ? 25.417 -5.353 -25.692 1.00 93.31 219 ASP A N 1
ATOM 1652 C CA . ASP A 1 219 ? 24.519 -5.421 -26.850 1.00 93.31 219 ASP A CA 1
ATOM 1653 C C . ASP A 1 219 ? 24.249 -4.045 -27.497 1.00 93.31 219 ASP A C 1
ATOM 1655 O O . ASP A 1 219 ? 23.893 -3.965 -28.668 1.00 93.31 219 ASP A O 1
ATOM 1659 N N . VAL A 1 220 ? 24.379 -2.931 -26.774 1.00 92.31 220 VAL A N 1
ATOM 1660 C CA . VAL A 1 220 ? 24.251 -1.585 -27.365 1.00 92.31 220 VAL A CA 1
ATOM 1661 C C . VAL A 1 220 ? 25.531 -1.178 -28.099 1.00 92.31 220 VAL A C 1
ATOM 1663 O O . VAL A 1 220 ? 25.461 -0.507 -29.133 1.00 92.31 220 VAL A O 1
ATOM 1666 N N . LEU A 1 221 ? 26.697 -1.555 -27.568 1.00 90.00 221 LEU A N 1
ATOM 1667 C CA . LEU A 1 221 ? 27.997 -1.246 -28.164 1.00 90.00 221 LEU A CA 1
ATOM 1668 C C . LEU A 1 221 ? 28.264 -2.081 -29.422 1.00 90.00 221 LEU A C 1
ATOM 1670 O O . LEU A 1 221 ? 28.761 -1.534 -30.408 1.00 90.00 221 LEU A O 1
ATOM 1674 N N . ASP A 1 222 ? 27.907 -3.365 -29.392 1.00 88.12 222 ASP A N 1
ATOM 1675 C CA . ASP A 1 222 ? 28.016 -4.293 -30.518 1.00 88.12 222 ASP A CA 1
ATOM 1676 C C . ASP A 1 222 ? 26.688 -5.046 -30.720 1.00 88.12 222 ASP A C 1
ATOM 1678 O O . ASP A 1 222 ? 26.515 -6.167 -30.236 1.00 88.12 222 ASP A O 1
ATOM 1682 N N . PRO A 1 223 ? 25.701 -4.419 -31.389 1.00 87.19 223 PRO A N 1
ATOM 1683 C CA . PRO A 1 223 ? 24.363 -4.970 -31.500 1.00 87.19 223 PRO A CA 1
ATOM 1684 C C . PRO A 1 223 ? 24.370 -6.261 -32.304 1.00 87.19 223 PRO A C 1
ATOM 1686 O O . PRO A 1 223 ? 24.647 -6.234 -33.507 1.00 87.19 223 PRO A O 1
ATOM 1689 N N . PRO A 1 224 ? 23.945 -7.392 -31.712 1.00 85.12 224 PRO A N 1
ATOM 1690 C CA . PRO A 1 224 ? 23.969 -8.675 -32.397 1.00 85.12 224 PRO A CA 1
ATOM 1691 C C . PRO A 1 224 ? 22.785 -8.822 -33.376 1.00 85.12 224 PRO A C 1
ATOM 1693 O O . PRO A 1 224 ? 22.245 -9.909 -33.580 1.00 85.12 224 PRO A O 1
ATOM 1696 N N . LEU A 1 225 ? 22.324 -7.722 -33.963 1.00 79.62 225 LEU A N 1
ATOM 1697 C CA . LEU A 1 225 ? 21.184 -7.658 -34.865 1.00 79.62 225 LEU A CA 1
ATOM 1698 C C . LEU A 1 225 ? 21.643 -7.918 -36.301 1.00 79.62 225 LEU A C 1
ATOM 1700 O O . LEU A 1 225 ? 22.687 -7.438 -36.742 1.00 79.62 225 LEU A O 1
ATOM 1704 N N . ARG A 1 226 ? 20.840 -8.668 -37.064 1.00 72.50 226 ARG A N 1
ATOM 1705 C CA . ARG A 1 226 ? 21.082 -8.820 -38.502 1.00 72.50 226 ARG A CA 1
ATOM 1706 C C . ARG A 1 226 ? 20.996 -7.427 -39.151 1.00 72.50 226 ARG A C 1
ATOM 1708 O O . ARG A 1 226 ? 20.003 -6.740 -38.911 1.00 72.50 226 ARG A O 1
ATOM 1715 N N . PRO A 1 227 ? 21.970 -7.020 -39.988 1.00 60.59 227 PRO A N 1
ATOM 1716 C CA . PRO A 1 227 ? 21.889 -5.756 -40.709 1.00 60.59 227 PRO A CA 1
ATOM 1717 C C . PRO A 1 227 ? 20.596 -5.697 -41.527 1.00 60.59 227 PRO A C 1
ATOM 1719 O O . PRO A 1 227 ? 20.333 -6.574 -42.355 1.00 60.59 227 PRO A O 1
ATOM 1722 N N . LEU A 1 228 ? 19.773 -4.678 -41.282 1.00 53.06 228 LEU A N 1
ATOM 1723 C CA . LEU A 1 228 ? 18.599 -4.391 -42.099 1.00 53.06 228 LEU A CA 1
ATOM 1724 C C . LEU A 1 228 ? 19.079 -3.675 -43.368 1.00 53.06 228 LEU A C 1
ATOM 1726 O O . LEU A 1 228 ? 19.182 -2.452 -43.420 1.00 53.06 228 LEU A O 1
ATOM 1730 N N . GLY A 1 229 ? 19.425 -4.460 -44.389 1.00 52.19 229 GLY A N 1
ATOM 1731 C CA . GLY A 1 229 ? 19.872 -3.949 -45.687 1.00 52.19 229 GLY A CA 1
ATOM 1732 C C . GLY A 1 229 ? 21.336 -3.474 -45.721 1.00 52.19 229 GLY A C 1
ATOM 1733 O O . GLY A 1 229 ? 22.096 -3.718 -44.784 1.00 52.19 229 GLY A O 1
ATOM 1734 N N . PRO A 1 230 ? 21.772 -2.818 -46.816 1.00 51.31 230 PRO A N 1
ATOM 1735 C CA . PRO A 1 230 ? 23.182 -2.499 -47.082 1.00 51.31 230 PRO A CA 1
ATOM 1736 C C . PRO A 1 230 ? 23.801 -1.426 -46.165 1.00 51.31 230 PRO A C 1
ATOM 1738 O O . PRO A 1 230 ? 24.972 -1.083 -46.328 1.00 51.31 230 PRO A O 1
ATOM 1741 N N . PHE A 1 231 ? 23.066 -0.906 -45.181 1.00 47.88 231 PHE A N 1
ATOM 1742 C CA . PHE A 1 231 ? 23.593 0.044 -44.207 1.00 47.88 231 PHE A CA 1
ATOM 1743 C C . PHE A 1 231 ? 24.191 -0.711 -43.013 1.00 47.88 231 PHE A C 1
ATOM 1745 O O . PHE A 1 231 ? 23.484 -1.168 -42.116 1.00 47.88 231 PHE A O 1
ATOM 1752 N N . ARG A 1 232 ? 25.522 -0.859 -43.011 1.00 45.53 232 ARG A N 1
ATOM 1753 C CA . ARG A 1 232 ? 26.282 -1.296 -41.829 1.00 45.53 232 ARG A CA 1
ATOM 1754 C C . ARG A 1 232 ? 26.016 -0.346 -40.658 1.00 45.53 232 ARG A C 1
ATOM 1756 O O . ARG A 1 232 ? 25.943 0.865 -40.853 1.00 45.53 232 ARG A O 1
ATOM 1763 N N . SER A 1 233 ? 25.932 -0.908 -39.453 1.00 45.12 233 SER A N 1
ATOM 1764 C CA . SER A 1 233 ? 25.825 -0.190 -38.183 1.00 45.12 233 SER A CA 1
ATOM 1765 C C . SER A 1 233 ? 26.875 0.921 -38.095 1.00 45.12 233 SER A C 1
ATOM 1767 O O . SER A 1 233 ? 28.065 0.664 -37.907 1.00 45.12 233 SER A O 1
ATOM 1769 N N . THR A 1 234 ? 26.452 2.176 -38.221 1.00 39.12 234 THR A N 1
ATOM 1770 C CA . THR A 1 234 ? 27.256 3.286 -37.722 1.00 39.12 234 THR A CA 1
ATOM 1771 C C . THR A 1 234 ? 27.246 3.168 -36.207 1.00 39.12 234 THR A C 1
ATOM 1773 O O . THR A 1 234 ? 26.181 3.244 -35.596 1.00 39.12 234 THR A O 1
ATOM 1776 N N . SER A 1 235 ? 28.416 2.933 -35.619 1.00 40.50 235 SER A N 1
ATOM 1777 C CA . SER A 1 235 ? 28.642 3.003 -34.179 1.00 40.50 235 SER A CA 1
ATOM 1778 C C . SER A 1 235 ? 27.877 4.186 -33.575 1.00 40.50 235 SER A C 1
ATOM 1780 O O . SER A 1 235 ? 28.089 5.326 -33.986 1.00 40.50 235 SER A O 1
ATOM 1782 N N . ILE A 1 236 ? 27.018 3.929 -32.586 1.00 48.28 236 ILE A N 1
ATOM 1783 C CA . ILE A 1 236 ? 26.323 4.971 -31.806 1.00 48.28 236 ILE A CA 1
ATOM 1784 C C . ILE A 1 236 ? 27.306 5.727 -30.878 1.00 48.28 236 ILE A C 1
ATOM 1786 O O . ILE A 1 236 ? 26.920 6.643 -30.157 1.00 48.28 236 ILE A O 1
ATOM 1790 N N . SER A 1 237 ? 28.613 5.432 -30.925 1.00 42.53 237 SER A N 1
ATOM 1791 C CA . SER A 1 237 ? 29.623 6.280 -30.295 1.00 42.53 237 SER A CA 1
ATOM 1792 C C . SER A 1 237 ? 29.916 7.508 -31.164 1.00 42.53 237 SER A C 1
ATOM 1794 O O . SER A 1 237 ? 30.533 7.441 -32.229 1.00 42.53 237 SER A O 1
ATOM 1796 N N . GLY A 1 238 ? 29.493 8.679 -30.685 1.00 37.69 238 GLY A N 1
ATOM 1797 C CA . GLY A 1 238 ? 30.102 9.932 -31.115 1.00 37.69 238 GLY A CA 1
ATOM 1798 C C . GLY A 1 238 ? 31.600 9.865 -30.814 1.00 37.69 238 GLY A C 1
ATOM 1799 O O . GLY A 1 238 ? 31.997 9.761 -29.655 1.00 37.69 238 GLY A O 1
ATOM 1800 N N . LYS A 1 239 ? 32.444 9.877 -31.850 1.00 28.88 239 LYS A N 1
ATOM 1801 C CA . LYS A 1 239 ? 33.895 10.015 -31.677 1.00 28.88 239 LYS A CA 1
ATOM 1802 C C . LYS A 1 239 ? 34.187 11.342 -30.956 1.00 28.88 239 LYS A C 1
ATOM 1804 O O . LYS A 1 239 ? 33.692 12.371 -31.419 1.00 28.88 239 LYS A O 1
ATOM 1809 N N . PRO A 1 240 ? 35.031 11.379 -29.908 1.00 38.19 240 PRO A N 1
ATOM 1810 C CA . PRO A 1 240 ? 35.667 12.627 -29.522 1.00 38.19 240 PRO A CA 1
ATOM 1811 C C . PRO A 1 240 ? 36.615 13.011 -30.661 1.00 38.19 240 PRO A C 1
ATOM 1813 O O . PRO A 1 240 ? 37.444 12.206 -31.088 1.00 38.19 240 PRO A O 1
ATOM 1816 N N . GLY A 1 241 ? 36.432 14.209 -31.212 1.00 33.66 241 GLY A N 1
ATOM 1817 C CA . GLY A 1 241 ? 37.248 14.714 -32.309 1.00 33.66 241 GLY A CA 1
ATOM 1818 C C . GLY A 1 241 ? 38.732 14.673 -31.952 1.00 33.66 241 GLY A C 1
ATOM 1819 O O . GLY A 1 241 ? 39.165 15.291 -30.983 1.00 33.66 241 GLY A O 1
ATOM 1820 N N . ALA A 1 242 ? 39.509 13.949 -32.752 1.00 35.59 242 ALA A N 1
ATOM 1821 C CA . ALA A 1 242 ? 40.951 14.085 -32.773 1.00 35.59 242 ALA A CA 1
ATOM 1822 C C . ALA A 1 242 ? 41.305 15.345 -33.575 1.00 35.59 242 ALA A C 1
ATOM 1824 O O . ALA A 1 242 ? 41.123 15.379 -34.791 1.00 35.59 242 ALA A O 1
ATOM 1825 N N . ALA A 1 243 ? 41.831 16.358 -32.891 1.00 34.00 243 ALA A N 1
ATOM 1826 C CA . ALA A 1 243 ? 42.680 17.385 -33.479 1.00 34.00 243 ALA A CA 1
ATOM 1827 C C . ALA A 1 243 ? 43.939 17.524 -32.603 1.00 34.00 243 ALA A C 1
ATOM 1829 O O . ALA A 1 243 ? 43.891 18.035 -31.490 1.00 34.00 243 ALA A O 1
ATOM 1830 N N . SER A 1 244 ? 45.026 16.940 -33.111 1.00 33.06 244 SER A N 1
ATOM 1831 C CA . SER A 1 244 ? 46.451 17.292 -32.961 1.00 33.06 244 SER A CA 1
ATOM 1832 C C . SER A 1 244 ? 46.904 18.262 -31.842 1.00 33.06 244 SER A C 1
ATOM 1834 O O . SER A 1 244 ? 46.662 19.460 -31.932 1.00 33.06 244 SER A O 1
ATOM 1836 N N . SER A 1 245 ? 47.640 17.686 -30.875 1.00 28.44 245 SER A N 1
ATOM 1837 C CA . SER A 1 245 ? 48.909 18.036 -30.171 1.00 28.44 245 SER A CA 1
ATOM 1838 C C . SER A 1 245 ? 49.557 19.452 -30.257 1.00 28.44 245 SER A C 1
ATOM 1840 O O . SER A 1 245 ? 49.245 20.239 -31.138 1.00 28.44 245 SER A O 1
ATOM 1842 N N . PRO A 1 246 ? 50.651 19.724 -29.505 1.00 38.03 246 PRO A N 1
ATOM 1843 C CA . PRO A 1 246 ? 50.729 20.063 -28.080 1.00 38.03 246 PRO A CA 1
ATOM 1844 C C . PRO A 1 246 ? 51.385 21.453 -27.874 1.00 38.03 246 PRO A C 1
ATOM 1846 O O . PRO A 1 246 ? 52.441 21.722 -28.436 1.00 38.03 246 PRO A O 1
ATOM 1849 N N . LEU A 1 247 ? 50.842 22.334 -27.028 1.00 27.70 247 LEU A N 1
ATOM 1850 C CA . LEU A 1 247 ? 51.499 23.616 -26.719 1.00 27.70 247 LEU A CA 1
ATOM 1851 C C . LEU A 1 247 ? 51.514 23.893 -25.213 1.00 27.70 247 LEU A C 1
ATOM 1853 O O . LEU A 1 247 ? 50.517 24.267 -24.605 1.00 27.70 247 LEU A O 1
ATOM 1857 N N . THR A 1 248 ? 52.694 23.627 -24.651 1.00 27.27 248 THR A N 1
ATOM 1858 C CA . THR A 1 248 ? 53.444 24.455 -23.695 1.00 27.27 248 THR A CA 1
ATOM 1859 C C . THR A 1 248 ? 52.656 25.301 -22.697 1.00 27.27 248 THR A C 1
ATOM 1861 O O . THR A 1 248 ? 52.034 26.307 -23.026 1.00 27.27 248 THR A O 1
ATOM 1864 N N . SER A 1 249 ? 52.858 24.948 -21.430 1.00 30.16 249 SER A N 1
ATOM 1865 C CA . SER A 1 249 ? 52.676 25.788 -20.253 1.00 30.16 249 SER A CA 1
ATOM 1866 C C . SER A 1 249 ? 53.243 27.197 -20.441 1.00 30.16 249 SER A C 1
ATOM 1868 O O . SER A 1 249 ? 54.442 27.366 -20.675 1.00 30.16 249 SER A O 1
ATOM 1870 N N . THR A 1 250 ? 52.420 28.219 -20.229 1.00 28.61 250 THR A N 1
ATOM 1871 C CA . THR A 1 250 ? 52.918 29.516 -19.763 1.00 28.61 250 THR A CA 1
ATOM 1872 C C . THR A 1 250 ? 51.876 30.195 -18.887 1.00 28.61 250 THR A C 1
ATOM 1874 O O . THR A 1 250 ? 50.739 30.448 -19.276 1.00 28.61 250 THR A O 1
ATOM 1877 N N . THR A 1 251 ? 52.297 30.436 -17.656 1.00 29.94 251 THR A N 1
ATOM 1878 C CA . THR A 1 251 ? 51.617 31.151 -16.586 1.00 29.94 251 THR A CA 1
ATOM 1879 C C . THR A 1 251 ? 51.441 32.621 -16.960 1.00 29.94 251 THR A C 1
ATOM 1881 O O . THR A 1 251 ? 52.395 33.265 -17.387 1.00 29.94 251 THR A O 1
ATOM 1884 N N . SER A 1 252 ? 50.257 33.185 -16.734 1.00 27.75 252 SER A N 1
ATOM 1885 C CA . SER A 1 252 ? 50.050 34.635 -16.707 1.00 27.75 252 SER A CA 1
ATOM 1886 C C . SER A 1 252 ? 48.790 34.957 -15.904 1.00 27.75 252 SER A C 1
ATOM 1888 O O . SER A 1 252 ? 47.784 34.253 -15.967 1.00 27.75 252 SER A O 1
ATOM 1890 N N . SER A 1 253 ? 48.901 35.972 -15.060 1.00 27.81 253 SER A N 1
ATOM 1891 C CA . SER A 1 253 ? 48.104 36.206 -13.868 1.00 27.81 253 SER A CA 1
ATOM 1892 C C . SER A 1 253 ? 47.232 37.466 -13.975 1.00 27.81 253 SER A C 1
ATOM 1894 O O . SER A 1 253 ? 47.687 38.498 -14.451 1.00 27.81 253 SER A O 1
ATOM 1896 N N . ARG A 1 254 ? 46.029 37.384 -13.363 1.00 27.98 254 ARG A N 1
ATOM 1897 C CA . ARG A 1 254 ? 45.165 38.472 -12.816 1.00 27.98 254 ARG A CA 1
ATOM 1898 C C . ARG A 1 254 ? 44.457 39.452 -13.796 1.00 27.98 254 ARG A C 1
ATOM 1900 O O . ARG A 1 254 ? 44.933 39.664 -14.898 1.00 27.98 254 ARG A O 1
ATOM 1907 N N . PRO A 1 255 ? 43.426 40.220 -13.344 1.00 37.22 255 PRO A N 1
ATOM 1908 C CA . PRO A 1 255 ? 42.336 39.897 -12.400 1.00 37.22 255 PRO A CA 1
ATOM 1909 C C . PRO A 1 255 ? 40.923 40.441 -12.799 1.00 37.22 255 PRO A C 1
ATOM 1911 O O . PRO A 1 255 ? 40.787 41.401 -13.541 1.00 37.22 255 PRO A O 1
ATOM 1914 N N . ARG A 1 256 ? 39.887 39.893 -12.131 1.00 28.23 256 ARG A N 1
ATOM 1915 C CA . ARG A 1 256 ? 38.577 40.483 -11.727 1.00 28.23 256 ARG A CA 1
ATOM 1916 C C . ARG A 1 256 ? 37.676 41.206 -12.757 1.00 28.23 256 ARG A C 1
ATOM 1918 O O . ARG A 1 256 ? 37.955 42.330 -13.152 1.00 28.23 256 ARG A O 1
ATOM 1925 N N . ARG A 1 257 ? 36.406 40.762 -12.806 1.00 28.03 257 ARG A N 1
ATOM 1926 C CA . ARG A 1 257 ? 35.257 41.599 -12.385 1.00 28.03 257 ARG A CA 1
ATOM 1927 C C . ARG A 1 257 ? 34.035 40.763 -11.983 1.00 28.03 257 ARG A C 1
ATOM 1929 O O . ARG A 1 257 ? 33.548 39.923 -12.722 1.00 28.03 257 ARG A O 1
ATOM 1936 N N . SER A 1 258 ? 33.568 41.029 -10.771 1.00 28.69 258 SER A N 1
ATOM 1937 C CA . SER A 1 258 ? 32.344 40.541 -10.139 1.00 28.69 258 SER A CA 1
ATOM 1938 C C . SER A 1 258 ? 31.144 41.419 -10.503 1.00 28.69 258 SER A C 1
ATOM 1940 O O . SER A 1 258 ? 31.304 42.640 -10.481 1.00 28.69 258 SER A O 1
ATOM 1942 N N . ARG A 1 259 ? 29.944 40.839 -10.656 1.00 30.53 259 ARG A N 1
ATOM 1943 C CA . ARG A 1 259 ? 28.726 41.203 -9.894 1.00 30.53 259 ARG A CA 1
ATOM 1944 C C . ARG A 1 259 ? 27.548 40.238 -10.199 1.00 30.53 259 ARG A C 1
ATOM 1946 O O . ARG A 1 259 ? 27.628 39.510 -11.180 1.00 30.53 259 ARG A O 1
ATOM 1953 N N . PRO A 1 260 ? 26.524 40.172 -9.321 1.00 35.22 260 PRO A N 1
ATOM 1954 C CA . PRO A 1 260 ? 25.804 38.943 -8.977 1.00 35.22 260 PRO A CA 1
ATOM 1955 C C . PRO A 1 260 ? 24.338 38.930 -9.444 1.00 35.22 260 PRO A C 1
ATOM 1957 O O . PRO A 1 260 ? 23.738 39.980 -9.660 1.00 35.22 260 PRO A O 1
ATOM 1960 N N . GLY A 1 261 ? 23.719 37.749 -9.466 1.00 26.67 261 GLY A N 1
ATOM 1961 C CA . GLY A 1 261 ? 22.261 37.627 -9.496 1.00 26.67 261 GLY A CA 1
ATOM 1962 C C . GLY A 1 261 ? 21.787 36.194 -9.724 1.00 26.67 261 GLY A C 1
ATOM 1963 O O . GLY A 1 261 ? 22.113 35.604 -10.743 1.00 26.67 261 GLY A O 1
ATOM 1964 N N . GLY A 1 262 ? 20.997 35.648 -8.795 1.00 28.97 262 GLY A N 1
ATOM 1965 C CA . GLY A 1 262 ? 20.248 34.404 -9.011 1.00 28.97 262 GLY A CA 1
ATOM 1966 C C . GLY A 1 262 ? 20.161 33.530 -7.767 1.00 28.97 262 GLY A C 1
ATOM 1967 O O . GLY A 1 262 ? 21.077 32.782 -7.462 1.00 28.97 262 GLY A O 1
ATOM 1968 N N . LYS A 1 263 ? 19.063 33.676 -7.025 1.00 30.20 263 LYS A N 1
ATOM 1969 C CA . LYS A 1 263 ? 18.805 33.110 -5.696 1.00 30.20 263 LYS A CA 1
ATOM 1970 C C . LYS A 1 263 ? 18.515 31.604 -5.738 1.00 30.20 263 LYS A C 1
ATOM 1972 O O . LYS A 1 263 ? 17.629 31.174 -6.470 1.00 30.20 263 LYS A O 1
ATOM 1977 N N . ALA A 1 264 ? 19.170 30.855 -4.852 1.00 29.19 264 ALA A N 1
ATOM 1978 C CA . ALA A 1 264 ? 18.726 29.545 -4.386 1.00 29.19 264 ALA A CA 1
ATOM 1979 C C . ALA A 1 264 ? 17.424 29.693 -3.573 1.00 29.19 264 ALA A C 1
ATOM 1981 O O . ALA A 1 264 ? 17.329 30.567 -2.708 1.00 29.19 264 ALA A O 1
ATOM 1982 N N . ARG A 1 265 ? 16.416 28.861 -3.859 1.00 30.05 265 ARG A N 1
ATOM 1983 C CA . ARG A 1 265 ? 15.206 28.718 -3.036 1.00 30.05 265 ARG A CA 1
ATOM 1984 C C . ARG A 1 265 ? 15.312 27.433 -2.225 1.00 30.05 265 ARG A C 1
ATOM 1986 O O . ARG A 1 265 ? 15.097 26.344 -2.741 1.00 30.05 265 ARG A O 1
ATOM 1993 N N . THR A 1 266 ? 15.641 27.600 -0.955 1.00 28.30 266 THR A N 1
ATOM 1994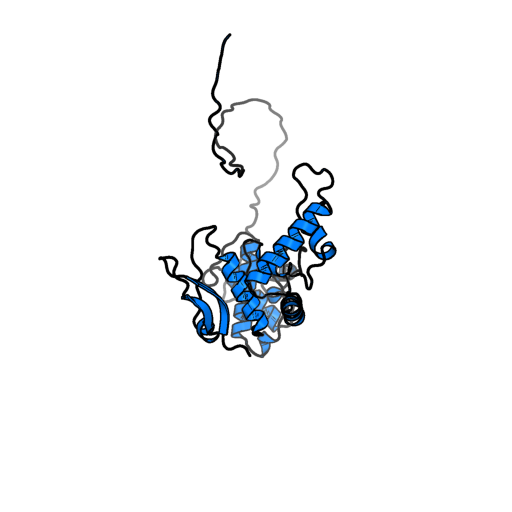 C CA . THR A 1 266 ? 15.438 26.635 0.123 1.00 28.30 266 THR A CA 1
ATOM 1995 C C . THR A 1 266 ? 13.970 26.653 0.549 1.00 28.30 266 THR A C 1
ATOM 1997 O O . THR A 1 266 ? 13.373 27.716 0.721 1.00 28.30 266 THR A O 1
ATOM 2000 N N . TRP A 1 267 ? 13.388 25.465 0.700 1.00 23.69 267 TRP A N 1
ATOM 2001 C CA . TRP A 1 267 ? 12.064 25.248 1.272 1.00 23.69 267 TRP A CA 1
ATOM 2002 C C . TRP A 1 267 ? 12.192 25.149 2.797 1.00 23.69 267 TRP A C 1
ATOM 2004 O O . TRP A 1 267 ? 12.915 24.294 3.299 1.00 23.69 267 TRP A O 1
ATOM 2014 N N . MET A 1 268 ? 11.492 26.015 3.530 1.00 25.81 268 MET A N 1
ATOM 2015 C CA . MET A 1 268 ? 11.220 25.850 4.960 1.00 25.81 268 MET A CA 1
ATOM 2016 C C . MET A 1 268 ? 9.734 26.090 5.202 1.00 25.81 268 MET A C 1
ATOM 2018 O O . MET A 1 268 ? 9.190 27.137 4.851 1.00 25.81 268 MET A O 1
ATOM 2022 N N . SER A 1 269 ? 9.099 25.090 5.805 1.00 26.33 269 SER A N 1
ATOM 2023 C CA . SER A 1 269 ? 7.789 25.166 6.437 1.00 26.33 269 SER A CA 1
ATOM 2024 C C . SER A 1 269 ? 7.840 26.076 7.660 1.00 26.33 269 SER A C 1
ATOM 2026 O O . SER A 1 269 ? 8.772 25.949 8.452 1.00 26.33 269 SER A O 1
ATOM 2028 N N . GLN A 1 270 ? 6.803 26.879 7.896 1.00 28.41 270 GLN A N 1
ATOM 2029 C CA . GLN A 1 270 ? 6.309 27.108 9.255 1.00 28.41 270 GLN A CA 1
ATOM 2030 C C . GLN A 1 270 ? 4.880 27.652 9.239 1.00 28.41 270 GLN A C 1
ATOM 2032 O O . GLN A 1 270 ? 4.529 28.558 8.484 1.00 28.41 270 GLN A O 1
ATOM 2037 N N . ALA A 1 271 ? 4.069 27.009 10.073 1.00 30.67 271 ALA A N 1
ATOM 2038 C CA . ALA A 1 271 ? 2.665 27.251 10.319 1.00 30.67 271 ALA A CA 1
ATOM 2039 C C . ALA A 1 271 ? 2.433 28.574 11.064 1.00 30.67 271 ALA A C 1
ATOM 2041 O O . ALA A 1 271 ? 3.211 28.965 11.934 1.00 30.67 271 ALA A O 1
ATOM 2042 N N . GLY A 1 272 ? 1.326 29.238 10.733 1.00 25.22 272 GLY A N 1
ATOM 2043 C CA . GLY A 1 272 ? 0.818 30.395 11.458 1.00 25.22 272 GLY A CA 1
ATOM 2044 C C . GLY A 1 272 ? -0.010 29.981 12.674 1.00 25.22 272 GLY A C 1
ATOM 2045 O O . GLY A 1 272 ? -0.884 29.125 12.577 1.00 25.22 272 GLY A O 1
ATOM 2046 N N . CYS A 1 273 ? 0.238 30.648 13.799 1.00 27.64 273 CYS A N 1
ATOM 2047 C CA . CYS A 1 273 ? -0.666 30.750 14.942 1.00 27.64 273 CYS A CA 1
ATOM 2048 C C . CYS A 1 273 ? -0.805 32.257 15.274 1.00 27.64 273 CYS A C 1
ATOM 2050 O O . CYS A 1 273 ? 0.178 32.989 15.115 1.00 27.64 273 CYS A O 1
ATOM 2052 N N . PRO A 1 274 ? -1.994 32.775 15.643 1.00 34.88 274 PRO A N 1
ATOM 2053 C CA . PRO A 1 274 ? -2.284 34.212 15.622 1.00 34.88 274 PRO A CA 1
ATOM 2054 C C . PRO A 1 274 ? -1.851 34.938 16.913 1.00 34.88 274 PRO A C 1
ATOM 2056 O O . PRO A 1 274 ? -1.751 34.312 17.969 1.00 34.88 274 PRO A O 1
ATOM 2059 N N . PRO A 1 275 ? -1.634 36.270 16.885 1.00 34.03 275 PRO A N 1
ATOM 2060 C CA . PRO A 1 275 ? -1.177 37.001 18.061 1.00 34.03 275 PRO A CA 1
ATOM 2061 C C . PRO A 1 275 ? -2.325 37.395 19.004 1.00 34.03 275 PRO A C 1
ATOM 2063 O O . PRO A 1 275 ? -3.269 38.098 18.634 1.00 34.03 275 PRO A O 1
ATOM 2066 N N . SER A 1 276 ? -2.181 37.006 20.271 1.00 30.89 276 SER A N 1
ATOM 2067 C CA . SER A 1 276 ? -2.939 37.511 21.417 1.00 30.89 276 SER A CA 1
ATOM 2068 C C . SER A 1 276 ? -2.555 38.961 21.747 1.00 30.89 276 SER A C 1
ATOM 2070 O O . SER A 1 276 ? -1.378 39.294 21.894 1.00 30.89 276 SER A O 1
ATOM 2072 N N . LYS A 1 277 ? -3.560 39.826 21.918 1.00 31.89 277 LYS A N 1
ATOM 2073 C CA . LYS A 1 277 ? -3.417 41.223 22.354 1.00 31.89 277 LYS A CA 1
ATOM 2074 C C . LYS A 1 277 ? -2.927 41.293 23.808 1.00 31.89 277 LYS A C 1
ATOM 2076 O O . LYS A 1 277 ? -3.704 41.042 24.724 1.00 31.89 277 LYS A O 1
ATOM 2081 N N . ALA A 1 278 ? -1.681 41.716 24.029 1.00 33.19 278 ALA A N 1
ATOM 2082 C CA . ALA A 1 278 ? -1.181 42.102 25.349 1.00 33.19 278 ALA A CA 1
ATOM 2083 C C . ALA A 1 278 ? -1.163 43.633 25.491 1.00 33.19 278 ALA A C 1
ATOM 2085 O O . ALA A 1 278 ? -0.529 44.372 24.738 1.00 33.19 278 ALA A O 1
ATOM 2086 N N . ARG A 1 279 ? -1.929 44.092 26.476 1.00 33.00 279 ARG A N 1
ATOM 2087 C CA . ARG A 1 279 ? -2.231 45.477 26.823 1.00 33.00 279 ARG A CA 1
ATOM 2088 C C . ARG A 1 279 ? -1.034 46.090 27.565 1.00 33.00 279 ARG A C 1
ATOM 2090 O O . ARG A 1 279 ? -0.703 45.663 28.665 1.00 33.00 279 ARG A O 1
ATOM 2097 N N . ARG A 1 280 ? -0.402 47.117 26.992 1.00 32.12 280 ARG A N 1
ATOM 2098 C CA . ARG A 1 280 ? 0.579 47.969 27.689 1.00 32.12 280 ARG A CA 1
ATOM 2099 C C . ARG A 1 280 ? -0.155 48.850 28.711 1.00 32.12 280 ARG A C 1
ATOM 2101 O O . ARG A 1 280 ? -0.934 49.713 28.316 1.00 32.12 280 ARG A O 1
ATOM 2108 N N . ARG A 1 281 ? 0.120 48.679 30.006 1.00 32.66 281 ARG A N 1
ATOM 2109 C CA . ARG A 1 281 ? -0.075 49.721 31.029 1.00 32.66 281 ARG A CA 1
ATOM 2110 C C . ARG A 1 281 ? 1.299 50.242 31.451 1.00 32.66 281 ARG A C 1
ATOM 2112 O O . ARG A 1 281 ? 2.205 49.463 31.719 1.00 32.66 281 ARG A O 1
ATOM 2119 N N . ARG A 1 282 ? 1.447 51.566 31.454 1.00 34.28 282 ARG A N 1
ATOM 2120 C CA . ARG A 1 282 ? 2.583 52.322 31.994 1.00 34.28 282 ARG A CA 1
ATOM 2121 C C . ARG A 1 282 ? 2.027 53.265 33.064 1.00 34.28 282 ARG A C 1
ATOM 2123 O O . ARG A 1 282 ? 1.012 53.896 32.781 1.00 34.28 282 ARG A O 1
ATOM 2130 N N . ARG A 1 283 ? 2.794 53.426 34.155 1.00 33.06 283 ARG A N 1
ATOM 2131 C CA . ARG A 1 283 ? 2.670 54.415 35.255 1.00 33.06 283 ARG A CA 1
ATOM 2132 C C . ARG A 1 283 ? 1.498 54.120 36.205 1.00 33.06 283 ARG A C 1
ATOM 2134 O O . ARG A 1 283 ? 0.436 53.732 35.740 1.00 33.06 283 ARG A O 1
ATOM 2141 N N . SER A 1 284 ? 1.619 54.237 37.522 1.00 38.91 284 SER A N 1
ATOM 2142 C CA . SER A 1 284 ? 2.519 54.994 38.413 1.00 38.91 284 SER A CA 1
ATOM 2143 C C . SER A 1 284 ? 3.409 54.123 39.288 1.00 38.91 284 SER A C 1
ATOM 2145 O O . SER A 1 284 ? 2.889 53.088 39.758 1.00 38.91 284 SER A O 1
#

Sequence (284 aa):
MRSSLKLGVRGAIDGADRGAFELPVDDLLTHCVITGMTGTGKTGLLIVLVEEALRARIPVLLIDVKGDLPNLKLAFPSFDPEEMKPWVEAARGDEDGVADLPLVAAATERRKSELAKWSIAEPELTDLLNSSHIRILTPGGDAGEPIHLLSALERRSARWDDHLDGARDTLSAAVSLLLRLVGRDPDPGQSREHALLSVLAERRHRSGSPANLAALLEDVLDPPLRPLGPFRSTSISGKPGAASSPLTSTTSSRPRRSRPGGKARTWMSQAGCPPSKARRRRRS

Secondary structure (DSSP, 8-state):
--SEEEEEEEE-TTS-EEEEEEEEGGGGGG-------TTSSHHHHHHHHHHHHHHTT-------SSS-GGGGG---SS--HHHHGGGSPPPTT-SS----HHHHHHHHHHHHHHHHTTT--HHHHHHHHHH-----EEET-SSSEEE-TTHHHHS--THHHH-HHHHHHHHHHHHHHHHHHTT----TTT-HHHHHHHHHHHHHHHTT----HHHHHHHHHS--PPPSSS-----S--PPP--------------------------------PPP-PPP----